Protein AF-0000000086625369 (afdb_homodimer)

Structure (mmCIF, N/CA/C/O backbone):
data_AF-0000000086625369-model_v1
#
loop_
_entity.id
_entity.type
_entity.pdbx_description
1 polymer 'FBD domain-containing protein'
#
loop_
_atom_site.group_PDB
_atom_site.id
_atom_site.type_symbol
_atom_site.label_atom_id
_atom_site.label_alt_id
_atom_site.label_comp_id
_atom_site.label_asym_id
_atom_site.label_entity_id
_atom_site.label_seq_id
_atom_site.pdbx_PDB_ins_code
_atom_site.Cartn_x
_atom_site.Cartn_y
_atom_site.Cartn_z
_atom_site.occupancy
_atom_site.B_iso_or_equiv
_atom_site.auth_seq_id
_atom_site.auth_comp_id
_atom_site.auth_asym_id
_atom_site.auth_atom_id
_atom_site.pdbx_PDB_model_num
ATOM 1 N N . MET A 1 1 ? -2.008 -11.398 -28.641 1 35.56 1 MET A N 1
ATOM 2 C CA . MET A 1 1 ? -2.541 -12.047 -27.438 1 35.56 1 MET A CA 1
ATOM 3 C C . MET A 1 1 ? -2.447 -13.562 -27.547 1 35.56 1 MET A C 1
ATOM 5 O O . MET A 1 1 ? -2.404 -14.266 -26.531 1 35.56 1 MET A O 1
ATOM 9 N N . GLY A 1 2 ? -2.348 -14.008 -28.688 1 42.06 2 GLY A N 1
ATOM 10 C CA . GLY A 1 2 ? -2.328 -15.414 -29.062 1 42.06 2 GLY A CA 1
ATOM 11 C C . GLY A 1 2 ? -1.012 -16.094 -28.75 1 42.06 2 GLY A C 1
ATOM 12 O O . GLY A 1 2 ? -0.998 -17.203 -28.203 1 42.06 2 GLY A O 1
ATOM 13 N N . ARG A 1 3 ? 0.088 -15.516 -29.031 1 46.5 3 ARG A N 1
ATOM 14 C CA . ARG A 1 3 ? 1.397 -16.156 -28.969 1 46.5 3 ARG A CA 1
ATOM 15 C C . ARG A 1 3 ? 1.841 -16.344 -27.531 1 46.5 3 ARG A C 1
ATOM 17 O O . ARG A 1 3 ? 2.465 -17.359 -27.188 1 46.5 3 ARG A O 1
ATOM 24 N N . SER A 1 4 ? 1.478 -15.312 -26.562 1 52.88 4 SER A N 1
ATOM 25 C CA . SER A 1 4 ? 1.847 -15.336 -25.141 1 52.88 4 SER A CA 1
ATOM 26 C C . SER A 1 4 ? 1.138 -16.469 -24.406 1 52.88 4 SER A C 1
ATOM 28 O O . SER A 1 4 ? 1.746 -17.156 -23.594 1 52.88 4 SER A O 1
ATOM 30 N N . LEU A 1 5 ? -0.096 -16.75 -24.953 1 54.5 5 LEU A N 1
ATOM 31 C CA . LEU A 1 5 ? -0.859 -17.859 -24.375 1 54.5 5 LEU A CA 1
ATOM 32 C C . LEU A 1 5 ? -0.241 -19.203 -24.734 1 54.5 5 LEU A C 1
ATOM 34 O O . LEU A 1 5 ? -0.14 -20.094 -23.891 1 54.5 5 LEU A O 1
ATOM 38 N N . ASP A 1 6 ? 0.225 -19.125 -25.938 1 59.97 6 ASP A N 1
ATOM 39 C CA . ASP A 1 6 ? 0.817 -20.391 -26.391 1 59.97 6 ASP A CA 1
ATOM 40 C C . ASP A 1 6 ? 2.107 -20.688 -25.641 1 59.97 6 ASP A C 1
ATOM 42 O O . ASP A 1 6 ? 2.32 -21.828 -25.203 1 59.97 6 ASP A O 1
ATOM 46 N N . ALA A 1 7 ? 2.812 -19.672 -25.469 1 58.69 7 ALA A N 1
ATOM 47 C CA . ALA A 1 7 ? 4.082 -19.859 -24.766 1 58.69 7 ALA A CA 1
ATOM 48 C C . ALA A 1 7 ? 3.852 -20.172 -23.297 1 58.69 7 ALA A C 1
ATOM 50 O O . ALA A 1 7 ? 4.523 -21.031 -22.719 1 58.69 7 ALA A O 1
ATOM 51 N N . SER A 1 8 ? 2.75 -19.594 -22.844 1 67.31 8 SER A N 1
ATOM 52 C CA . SER A 1 8 ? 2.42 -19.828 -21.438 1 67.31 8 SER A CA 1
ATOM 53 C C . SER A 1 8 ? 1.973 -21.266 -21.219 1 67.31 8 SER A C 1
ATOM 55 O O . SER A 1 8 ? 2.393 -21.922 -20.25 1 67.31 8 SER A O 1
ATOM 57 N N . THR A 1 9 ? 1.144 -21.672 -22.156 1 65.06 9 THR A N 1
ATOM 58 C CA . THR A 1 9 ? 0.616 -23.031 -22.047 1 65.06 9 THR A CA 1
ATOM 59 C C . THR A 1 9 ? 1.727 -24.062 -22.234 1 65.06 9 THR A C 1
ATOM 61 O O . THR A 1 9 ? 1.779 -25.062 -21.5 1 65.06 9 THR A O 1
ATOM 64 N N . ILE A 1 10 ? 2.572 -23.766 -23.094 1 60.66 10 ILE A N 1
ATOM 65 C CA . ILE A 1 10 ? 3.686 -24.672 -23.359 1 60.66 10 ILE A CA 1
ATOM 66 C C . ILE A 1 10 ? 4.605 -24.719 -22.141 1 60.66 10 ILE A C 1
ATOM 68 O O . ILE A 1 10 ? 5.035 -25.797 -21.719 1 60.66 10 ILE A O 1
ATOM 72 N N . ALA A 1 11 ? 4.844 -23.562 -21.688 1 62.84 11 ALA A N 1
ATOM 73 C CA . ALA A 1 11 ? 5.711 -23.5 -20.516 1 62.84 11 ALA A CA 1
ATOM 74 C C . ALA A 1 11 ? 5.109 -24.266 -19.328 1 62.84 11 ALA A C 1
ATOM 76 O O . ALA A 1 11 ? 5.816 -25 -18.641 1 62.84 11 ALA A O 1
ATOM 77 N N . LEU A 1 12 ? 3.838 -24.203 -19.297 1 69.81 12 LEU A N 1
ATOM 78 C CA . LEU A 1 12 ? 3.156 -24.891 -18.203 1 69.81 12 LEU A CA 1
ATOM 79 C C . LEU A 1 12 ? 3.207 -26.406 -18.391 1 69.81 12 LEU A C 1
ATOM 81 O O . LEU A 1 12 ? 3.498 -27.141 -17.453 1 69.81 12 LEU A O 1
ATOM 85 N N . ASP A 1 13 ? 2.918 -26.781 -19.594 1 66.44 13 ASP A N 1
ATOM 86 C CA . ASP A 1 13 ? 2.932 -28.203 -19.906 1 66.44 13 ASP A CA 1
ATOM 87 C C . ASP A 1 13 ? 4.336 -28.781 -19.734 1 66.44 13 ASP A C 1
ATOM 89 O O . ASP A 1 13 ? 4.5 -29.875 -19.188 1 66.44 13 ASP A O 1
ATOM 93 N N . ALA A 1 14 ? 5.273 -28.047 -20.203 1 63.62 14 ALA A N 1
ATOM 94 C CA . ALA A 1 14 ? 6.664 -28.484 -20.094 1 63.62 14 ALA A CA 1
ATOM 95 C C . ALA A 1 14 ? 7.102 -28.562 -18.641 1 63.62 14 ALA A C 1
ATOM 97 O O . ALA A 1 14 ? 7.715 -29.547 -18.219 1 63.62 14 ALA A O 1
ATOM 98 N N . ALA A 1 15 ? 6.781 -27.625 -17.953 1 69.69 15 ALA A N 1
ATOM 99 C CA . ALA A 1 15 ? 7.199 -27.547 -16.562 1 69.69 15 ALA A CA 1
ATOM 100 C C . ALA A 1 15 ? 6.555 -28.672 -15.734 1 69.69 15 ALA A C 1
ATOM 102 O O . ALA A 1 15 ? 7.215 -29.297 -14.906 1 69.69 15 ALA A O 1
ATOM 103 N N . GLN A 1 16 ? 5.316 -28.859 -16.031 1 67.94 16 GLN A N 1
ATOM 104 C CA . GLN A 1 16 ? 4.609 -29.906 -15.32 1 67.94 16 GLN A CA 1
ATOM 105 C C . GLN A 1 16 ? 5.203 -31.281 -15.641 1 67.94 16 GLN A C 1
ATOM 107 O O . GLN A 1 16 ? 5.367 -32.125 -14.742 1 67.94 16 GLN A O 1
ATOM 112 N N . THR A 1 17 ? 5.359 -31.438 -16.891 1 64.5 17 THR A N 1
ATOM 113 C CA . THR A 1 17 ? 5.957 -32.688 -17.312 1 64.5 17 THR A CA 1
ATOM 114 C C . THR A 1 17 ? 7.324 -32.906 -16.656 1 64.5 17 THR A C 1
ATOM 116 O O . THR A 1 17 ? 7.633 -34 -16.172 1 64.5 17 THR A O 1
ATOM 119 N N . LEU A 1 18 ? 8.102 -31.844 -16.703 1 63.25 18 LEU A N 1
ATOM 120 C CA . LEU A 1 18 ? 9.453 -31.922 -16.156 1 63.25 18 LEU A CA 1
ATOM 121 C C . LEU A 1 18 ? 9.422 -32.094 -14.641 1 63.25 18 LEU A C 1
ATOM 123 O O . LEU A 1 18 ? 10.242 -32.812 -14.078 1 63.25 18 LEU A O 1
ATOM 127 N N . GLN A 1 19 ? 8.562 -31.391 -14.016 1 66.75 19 GLN A N 1
ATOM 128 C CA . GLN A 1 19 ? 8.422 -31.531 -12.57 1 66.75 19 GLN A CA 1
ATOM 129 C C . GLN A 1 19 ? 8.062 -32.969 -12.195 1 66.75 19 GLN A C 1
ATOM 131 O O . GLN A 1 19 ? 8.555 -33.5 -11.195 1 66.75 19 GLN A O 1
ATOM 136 N N . ASN A 1 20 ? 7.145 -33.5 -12.961 1 61.56 20 ASN A N 1
ATOM 137 C CA . ASN A 1 20 ? 6.719 -34.844 -12.703 1 61.56 20 ASN A CA 1
ATOM 138 C C . ASN A 1 20 ? 7.863 -35.844 -12.906 1 61.56 20 ASN A C 1
ATOM 140 O O . ASN A 1 20 ? 7.871 -36.938 -12.305 1 61.56 20 ASN A O 1
ATOM 144 N N . TYR A 1 21 ? 8.656 -35.469 -13.867 1 57.62 21 TYR A N 1
ATOM 145 C CA . TYR A 1 21 ? 9.734 -36.406 -14.133 1 57.62 21 TYR A CA 1
ATOM 146 C C . TYR A 1 21 ? 10.93 -36.125 -13.234 1 57.62 21 TYR A C 1
ATOM 148 O O . TYR A 1 21 ? 11.914 -36.875 -13.25 1 57.62 21 TYR A O 1
ATOM 156 N N . GLY A 1 22 ? 10.852 -35.5 -12.258 1 57.09 22 GLY A N 1
ATOM 157 C CA . GLY A 1 22 ? 11.938 -35.344 -11.305 1 57.09 22 GLY A CA 1
ATOM 158 C C . GLY A 1 22 ? 13.273 -35.062 -11.961 1 57.09 22 GLY A C 1
ATOM 159 O O . GLY A 1 22 ? 13.633 -35.688 -12.953 1 57.09 22 GLY A O 1
ATOM 160 N N . GLY A 1 23 ? 13.953 -34.062 -11.711 1 57.09 23 GLY A N 1
ATOM 161 C CA . GLY A 1 23 ? 15.359 -33.906 -12.031 1 57.09 23 GLY A CA 1
ATOM 162 C C . GLY A 1 23 ? 15.609 -33.094 -13.289 1 57.09 23 GLY A C 1
ATOM 163 O O . GLY A 1 23 ? 16.766 -32.781 -13.617 1 57.09 23 GLY A O 1
ATOM 164 N N . LEU A 1 24 ? 14.547 -33.031 -14.055 1 59.38 24 LEU A N 1
ATOM 165 C CA . LEU A 1 24 ? 14.906 -32.375 -15.297 1 59.38 24 LEU A CA 1
ATOM 166 C C . LEU A 1 24 ? 14.742 -30.859 -15.164 1 59.38 24 LEU A C 1
ATOM 168 O O . LEU A 1 24 ? 13.828 -30.375 -14.484 1 59.38 24 LEU A O 1
ATOM 172 N N . ARG A 1 25 ? 15.789 -30.172 -15.523 1 66.69 25 ARG A N 1
ATOM 173 C CA . ARG A 1 25 ? 15.828 -28.719 -15.5 1 66.69 25 ARG A CA 1
ATOM 174 C C . ARG A 1 25 ? 14.984 -28.125 -16.625 1 66.69 25 ARG A C 1
ATOM 176 O O . ARG A 1 25 ? 15.031 -28.594 -17.766 1 66.69 25 ARG A O 1
ATOM 183 N N . LEU A 1 26 ? 14.055 -27.297 -16.375 1 76.81 26 LEU A N 1
ATOM 184 C CA . LEU A 1 26 ? 13.266 -26.562 -17.344 1 76.81 26 LEU A CA 1
ATOM 185 C C . LEU A 1 26 ? 14.164 -25.703 -18.234 1 76.81 26 LEU A C 1
ATOM 187 O O . LEU A 1 26 ? 15.188 -25.172 -17.766 1 76.81 26 LEU A O 1
ATOM 191 N N . PRO A 1 27 ? 13.852 -25.75 -19.547 1 80.5 27 PRO A N 1
ATOM 192 C CA . PRO A 1 27 ? 14.578 -24.781 -20.375 1 80.5 27 PRO A CA 1
ATOM 193 C C . PRO A 1 27 ? 14.25 -23.328 -19.984 1 80.5 27 PRO A C 1
ATOM 195 O O . PRO A 1 27 ? 13.258 -23.078 -19.297 1 80.5 27 PRO A O 1
ATOM 198 N N . VAL A 1 28 ? 15.164 -22.5 -20.391 1 85.75 28 VAL A N 1
ATOM 199 C CA . VAL A 1 28 ? 14.922 -21.078 -20.156 1 85.75 28 VAL A CA 1
ATOM 200 C C . VAL A 1 28 ? 13.984 -20.547 -21.25 1 85.75 28 VAL A C 1
ATOM 202 O O . VAL A 1 28 ? 14.211 -20.75 -22.438 1 85.75 28 VAL A O 1
ATOM 205 N N . PHE A 1 29 ? 12.914 -19.906 -20.828 1 86.56 29 PHE A N 1
ATOM 206 C CA . PHE A 1 29 ? 11.93 -19.344 -21.75 1 86.56 29 PHE A CA 1
ATOM 207 C C . PHE A 1 29 ? 12.18 -17.859 -21.969 1 86.56 29 PHE A C 1
ATOM 209 O O . PHE A 1 29 ? 11.523 -17.016 -21.344 1 86.56 29 PHE A O 1
ATOM 216 N N . HIS A 1 30 ? 13.008 -17.516 -23 1 87.56 30 HIS A N 1
ATOM 217 C CA . HIS A 1 30 ? 13.422 -16.125 -23.219 1 87.56 30 HIS A CA 1
ATOM 218 C C . HIS A 1 30 ? 12.305 -15.32 -23.859 1 87.56 30 HIS A C 1
ATOM 220 O O . HIS A 1 30 ? 12.258 -14.094 -23.734 1 87.56 30 HIS A O 1
ATOM 226 N N . SER A 1 31 ? 11.469 -16.094 -24.453 1 86.62 31 SER A N 1
ATOM 227 C CA . SER A 1 31 ? 10.461 -15.359 -25.219 1 86.62 31 SER A CA 1
ATOM 228 C C . SER A 1 31 ? 9.156 -15.242 -24.422 1 86.62 31 SER A C 1
ATOM 230 O O . SER A 1 31 ? 8.234 -14.547 -24.844 1 86.62 31 SER A O 1
ATOM 232 N N . LEU A 1 32 ? 9.078 -15.914 -23.312 1 87.19 32 LEU A N 1
ATOM 233 C CA . LEU A 1 32 ? 7.863 -15.898 -22.516 1 87.19 32 LEU A CA 1
ATOM 234 C C . LEU A 1 32 ? 7.723 -14.578 -21.766 1 87.19 32 LEU A C 1
ATOM 236 O O . LEU A 1 32 ? 8.562 -14.242 -20.922 1 87.19 32 LEU A O 1
ATOM 240 N N . THR A 1 33 ? 6.691 -13.812 -22.094 1 92.94 33 THR A N 1
ATOM 241 C CA . THR A 1 33 ? 6.484 -12.523 -21.453 1 92.94 33 THR A CA 1
ATOM 242 C C . THR A 1 33 ? 5.199 -12.531 -20.625 1 92.94 33 THR A C 1
ATOM 244 O O . THR A 1 33 ? 4.988 -11.648 -19.797 1 92.94 33 THR A O 1
ATOM 247 N N . THR A 1 34 ? 4.32 -13.484 -20.922 1 90.81 34 THR A N 1
ATOM 248 C CA . THR A 1 34 ? 3.061 -13.617 -20.203 1 90.81 34 THR A CA 1
ATOM 249 C C . THR A 1 34 ? 2.871 -15.055 -19.703 1 90.81 34 THR A C 1
ATOM 251 O O . THR A 1 34 ? 3.055 -16 -20.469 1 90.81 34 THR A O 1
ATOM 254 N N . LEU A 1 35 ? 2.617 -15.242 -18.406 1 88.19 35 LEU A N 1
ATOM 255 C CA . LEU A 1 35 ? 2.357 -16.547 -17.812 1 88.19 35 LEU A CA 1
ATOM 256 C C . LEU A 1 35 ? 1.01 -16.562 -17.094 1 88.19 35 LEU A C 1
ATOM 258 O O . LEU A 1 35 ? 0.721 -15.68 -16.281 1 88.19 35 LEU A O 1
ATOM 262 N N . GLU A 1 36 ? 0.197 -17.484 -17.453 1 84.75 36 GLU A N 1
ATOM 263 C CA . GLU A 1 36 ? -1.092 -17.703 -16.812 1 84.75 36 GLU A CA 1
ATOM 264 C C . GLU A 1 36 ? -1.148 -19.078 -16.156 1 84.75 36 GLU A C 1
ATOM 266 O O . GLU A 1 36 ? -0.955 -20.094 -16.828 1 84.75 36 GLU A O 1
ATOM 271 N N . LEU A 1 37 ? -1.329 -19.031 -14.789 1 79.5 37 LEU A N 1
ATOM 272 C CA . LEU A 1 37 ? -1.348 -20.297 -14.078 1 79.5 37 LEU A CA 1
ATOM 273 C C . LEU A 1 37 ? -2.732 -20.578 -13.5 1 79.5 37 LEU A C 1
ATOM 275 O O . LEU A 1 37 ? -3.461 -19.641 -13.148 1 79.5 37 LEU A O 1
ATOM 279 N N . ASP A 1 38 ? -3.107 -21.875 -13.562 1 68.31 38 ASP A N 1
ATOM 280 C CA . ASP A 1 38 ? -4.254 -22.328 -12.781 1 68.31 38 ASP A CA 1
ATOM 281 C C . ASP A 1 38 ? -3.875 -22.516 -11.312 1 68.31 38 ASP A C 1
ATOM 283 O O . ASP A 1 38 ? -2.775 -22.984 -11.008 1 68.31 38 ASP A O 1
ATOM 287 N N . GLY A 1 39 ? -3.957 -21.547 -10.469 1 58.72 39 GLY A N 1
ATOM 288 C CA . GLY A 1 39 ? -3.512 -21.453 -9.086 1 58.72 39 GLY A CA 1
ATOM 289 C C . GLY A 1 39 ? -3.441 -22.797 -8.391 1 58.72 39 GLY A C 1
ATOM 290 O O . GLY A 1 39 ? -2.551 -23.031 -7.57 1 58.72 39 GLY A O 1
ATOM 291 N N . LYS A 1 40 ? -4.273 -23.75 -8.664 1 56.25 40 LYS A N 1
ATOM 292 C CA . LYS A 1 40 ? -4.238 -25.047 -7.996 1 56.25 40 LYS A CA 1
ATOM 293 C C . LYS A 1 40 ? -2.863 -25.688 -8.125 1 56.25 40 LYS A C 1
ATOM 295 O O . LYS A 1 40 ? -2.314 -26.188 -7.137 1 56.25 40 LYS A O 1
ATOM 300 N N . ARG A 1 41 ? -2.387 -25.672 -9.242 1 55.41 41 ARG A N 1
ATOM 301 C CA . ARG A 1 41 ? -1.14 -26.359 -9.562 1 55.41 41 ARG A CA 1
ATOM 302 C C . ARG A 1 41 ? 0.068 -25.5 -9.188 1 55.41 41 ARG A C 1
ATOM 304 O O . ARG A 1 41 ? 1.09 -26.031 -8.742 1 55.41 41 ARG A O 1
ATOM 311 N N . GLY A 1 42 ? -0.099 -24.234 -9.109 1 56.03 42 GLY A N 1
ATOM 312 C CA . GLY A 1 42 ? 1.074 -23.391 -9.047 1 56.03 42 GLY A CA 1
ATOM 313 C C . GLY A 1 42 ? 1.582 -23.172 -7.637 1 56.03 42 GLY A C 1
ATOM 314 O O . GLY A 1 42 ? 2.791 -23.172 -7.398 1 56.03 42 GLY A O 1
ATOM 315 N N . LEU A 1 43 ? 0.73 -23.125 -6.727 1 63.28 43 LEU A N 1
ATOM 316 C CA . LEU A 1 43 ? 1.17 -22.719 -5.398 1 63.28 43 LEU A CA 1
ATOM 317 C C . LEU A 1 43 ? 1.58 -23.938 -4.57 1 63.28 43 LEU A C 1
ATOM 319 O O . LEU A 1 43 ? 2.373 -23.812 -3.633 1 63.28 43 LEU A O 1
ATOM 323 N N . GLN A 1 44 ? 1.05 -25.078 -4.977 1 63.59 44 GLN A N 1
ATOM 324 C CA . GLN A 1 44 ? 1.292 -26.25 -4.148 1 63.59 44 GLN A CA 1
ATOM 325 C C . GLN A 1 44 ? 2.479 -27.062 -4.672 1 63.59 44 GLN A C 1
ATOM 327 O O . GLN A 1 44 ? 2.703 -28.188 -4.242 1 63.59 44 GLN A O 1
ATOM 332 N N . SER A 1 45 ? 3.158 -26.5 -5.547 1 69.5 45 SER A N 1
ATOM 333 C CA . SER A 1 45 ? 4.297 -27.219 -6.113 1 69.5 45 SER A CA 1
ATOM 334 C C . SER A 1 45 ? 5.445 -26.266 -6.422 1 69.5 45 SER A C 1
ATOM 336 O O . SER A 1 45 ? 5.328 -25.047 -6.227 1 69.5 45 SER A O 1
ATOM 338 N N . LYS A 1 46 ? 6.496 -26.781 -6.766 1 77.62 46 LYS A N 1
ATOM 339 C CA . LYS A 1 46 ? 7.664 -26.016 -7.168 1 77.62 46 LYS A CA 1
ATOM 340 C C . LYS A 1 46 ? 7.539 -25.531 -8.617 1 77.62 46 LYS A C 1
ATOM 342 O O . LYS A 1 46 ? 8.5 -25.016 -9.188 1 77.62 46 LYS A O 1
ATOM 347 N N . LEU A 1 47 ? 6.324 -25.688 -9.031 1 79.5 47 LEU A N 1
ATOM 348 C CA . LEU A 1 47 ? 6.117 -25.328 -10.43 1 79.5 47 LEU A CA 1
ATOM 349 C C . LEU A 1 47 ? 6.289 -23.828 -10.633 1 79.5 47 LEU A C 1
ATOM 351 O O . LEU A 1 47 ? 7.035 -23.391 -11.516 1 79.5 47 LEU A O 1
ATOM 355 N N . LEU A 1 48 ? 5.715 -23.047 -9.797 1 84.31 48 LEU A N 1
ATOM 356 C CA . LEU A 1 48 ? 5.75 -21.594 -9.961 1 84.31 48 LEU A CA 1
ATOM 357 C C . LEU A 1 48 ? 7.16 -21.062 -9.75 1 84.31 48 LEU A C 1
ATOM 359 O O . LEU A 1 48 ? 7.691 -20.344 -10.602 1 84.31 48 LEU A O 1
ATOM 363 N N . PRO A 1 49 ? 7.836 -21.469 -8.664 1 87.38 49 PRO A N 1
ATOM 364 C CA . PRO A 1 49 ? 9.219 -21.016 -8.516 1 87.38 49 PRO A CA 1
ATOM 365 C C . PRO A 1 49 ? 10.094 -21.375 -9.711 1 87.38 49 PRO A C 1
ATOM 367 O O . PRO A 1 49 ? 10.914 -20.562 -10.148 1 87.38 49 PRO A O 1
ATOM 370 N N . ASN A 1 50 ? 9.891 -22.531 -10.234 1 83.94 50 ASN A N 1
ATOM 371 C CA . ASN A 1 50 ? 10.695 -22.984 -11.367 1 83.94 50 ASN A CA 1
ATOM 372 C C . ASN A 1 50 ? 10.375 -22.188 -12.633 1 83.94 50 ASN A C 1
ATOM 374 O O . ASN A 1 50 ? 11.281 -21.797 -13.375 1 83.94 50 ASN A O 1
ATOM 378 N N . LEU A 1 51 ? 9.164 -21.969 -12.828 1 86.56 51 LEU A N 1
ATOM 379 C CA . LEU A 1 51 ? 8.75 -21.219 -14.008 1 86.56 51 LEU A CA 1
ATOM 380 C C . LEU A 1 51 ? 9.273 -19.781 -13.961 1 86.56 51 LEU A C 1
ATOM 382 O O . LEU A 1 51 ? 9.711 -19.234 -14.969 1 86.56 51 LEU A O 1
ATOM 386 N N . LEU A 1 52 ? 9.203 -19.219 -12.82 1 90.62 52 LEU A N 1
ATOM 387 C CA . LEU A 1 52 ? 9.711 -17.859 -12.648 1 90.62 52 LEU A CA 1
ATOM 388 C C . LEU A 1 52 ? 11.211 -17.797 -12.922 1 90.62 52 LEU A C 1
ATOM 390 O O . LEU A 1 52 ? 11.695 -16.875 -13.578 1 90.62 52 LEU A O 1
ATOM 394 N N . GLU A 1 53 ? 11.922 -18.797 -12.484 1 90.25 53 GLU A N 1
ATOM 395 C CA . GLU A 1 53 ? 13.367 -18.859 -12.672 1 90.25 53 GLU A CA 1
ATOM 396 C C . GLU A 1 53 ? 13.719 -19.016 -14.148 1 90.25 53 GLU A C 1
ATOM 398 O O . GLU A 1 53 ? 14.75 -18.5 -14.602 1 90.25 53 GLU A O 1
ATOM 403 N N . CYS A 1 54 ? 12.859 -19.625 -14.859 1 88 54 CYS A N 1
ATOM 404 C CA . CYS A 1 54 ? 13.164 -19.938 -16.25 1 88 54 CYS A CA 1
ATOM 405 C C . CYS A 1 54 ? 12.516 -18.906 -17.188 1 88 54 CYS A C 1
ATOM 407 O O . CYS A 1 54 ? 12.508 -19.094 -18.406 1 88 54 CYS A O 1
ATOM 409 N N . SER A 1 55 ? 11.938 -17.953 -16.734 1 91.38 55 SER A N 1
ATOM 410 C CA . SER A 1 55 ? 11.305 -16.922 -17.562 1 91.38 55 SER A CA 1
ATOM 411 C C . SER A 1 55 ? 11.859 -15.539 -17.234 1 91.38 55 SER A C 1
ATOM 413 O O . SER A 1 55 ? 11.148 -14.688 -16.703 1 91.38 55 SER A O 1
ATOM 415 N N . PRO A 1 56 ? 13.109 -15.234 -17.672 1 94.06 56 PRO A N 1
ATOM 416 C CA . PRO A 1 56 ? 13.789 -14 -17.281 1 94.06 56 PRO A CA 1
ATOM 417 C C . PRO A 1 56 ? 13.125 -12.75 -17.859 1 94.06 56 PRO A C 1
ATOM 419 O O . PRO A 1 56 ? 13.352 -11.641 -17.359 1 94.06 56 PRO A O 1
ATOM 422 N N . ASN A 1 57 ? 12.25 -12.898 -18.875 1 95.31 57 ASN A N 1
ATOM 423 C CA . ASN A 1 57 ? 11.656 -11.734 -19.531 1 95.31 57 ASN A CA 1
ATOM 424 C C . ASN A 1 57 ? 10.164 -11.625 -19.25 1 95.31 57 ASN A C 1
ATOM 426 O O . ASN A 1 57 ? 9.445 -10.906 -19.938 1 95.31 57 ASN A O 1
ATOM 430 N N . LEU A 1 58 ? 9.711 -12.359 -18.219 1 95.62 58 LEU A N 1
ATOM 431 C CA . LEU A 1 58 ? 8.297 -12.344 -17.844 1 95.62 58 LEU A CA 1
ATOM 432 C C . LEU A 1 58 ? 7.859 -10.945 -17.438 1 95.62 58 LEU A C 1
ATOM 434 O O . LEU A 1 58 ? 8.539 -10.273 -16.656 1 95.62 58 LEU A O 1
ATOM 438 N N . ARG A 1 59 ? 6.746 -10.469 -18 1 97.25 59 ARG A N 1
ATOM 439 C CA . ARG A 1 59 ? 6.27 -9.117 -17.734 1 97.25 59 ARG A CA 1
ATOM 440 C C . ARG A 1 59 ? 4.918 -9.148 -17.031 1 97.25 59 ARG A C 1
ATOM 442 O O . ARG A 1 59 ? 4.578 -8.227 -16.281 1 97.25 59 ARG A O 1
ATOM 449 N N . THR A 1 60 ? 4.133 -10.172 -17.406 1 96.06 60 THR A N 1
ATOM 450 C CA . THR A 1 60 ? 2.793 -10.289 -16.844 1 96.06 60 THR A CA 1
ATOM 451 C C . THR A 1 60 ? 2.551 -11.695 -16.312 1 96.06 60 THR A C 1
ATOM 453 O O . THR A 1 60 ? 2.85 -12.68 -16.984 1 96.06 60 THR A O 1
ATOM 456 N N . LEU A 1 61 ? 2.09 -11.805 -15.031 1 93.38 61 LEU A N 1
ATOM 457 C CA . LEU A 1 61 ? 1.769 -13.062 -14.375 1 93.38 61 LEU A CA 1
ATOM 458 C C . LEU A 1 61 ? 0.312 -13.086 -13.922 1 93.38 61 LEU A C 1
ATOM 460 O O . LEU A 1 61 ? -0.163 -12.133 -13.305 1 93.38 61 LEU A O 1
ATOM 464 N N . GLY A 1 62 ? -0.399 -14.102 -14.281 1 90.94 62 GLY A N 1
ATOM 465 C CA . GLY A 1 62 ? -1.789 -14.258 -13.883 1 90.94 62 GLY A CA 1
ATOM 466 C C . GLY A 1 62 ? -2.076 -15.594 -13.227 1 90.94 62 GLY A C 1
ATOM 467 O O . GLY A 1 62 ? -1.564 -16.625 -13.656 1 90.94 62 GLY A O 1
ATOM 468 N N . PHE A 1 63 ? -2.881 -15.469 -12.078 1 84.12 63 PHE A N 1
ATOM 469 C CA . PHE A 1 63 ? -3.393 -16.656 -11.391 1 84.12 63 PHE A CA 1
ATOM 470 C C . PHE A 1 63 ? -4.906 -16.75 -11.531 1 84.12 63 PHE A C 1
ATOM 472 O O . PHE A 1 63 ? -5.629 -15.812 -11.18 1 84.12 63 PHE A O 1
ATOM 479 N N . GLU A 1 64 ? -5.305 -17.828 -12.094 1 78 64 GLU A N 1
ATOM 480 C CA . GLU A 1 64 ? -6.754 -18.016 -12.125 1 78 64 GLU A CA 1
ATOM 481 C C . GLU A 1 64 ? -7.312 -18.234 -10.727 1 78 64 GLU A C 1
ATOM 483 O O . GLU A 1 64 ? -8.297 -17.594 -10.336 1 78 64 GLU A O 1
ATOM 488 N N . ALA A 1 65 ? -6.73 -19.234 -9.984 1 72.44 65 ALA A N 1
ATOM 489 C CA . ALA A 1 65 ? -7.07 -19.5 -8.594 1 72.44 65 ALA A CA 1
ATOM 490 C C . ALA A 1 65 ? -5.84 -19.938 -7.805 1 72.44 65 ALA A C 1
ATOM 492 O O . ALA A 1 65 ? -5.02 -20.719 -8.305 1 72.44 65 ALA A O 1
ATOM 493 N N . LEU A 1 66 ? -5.391 -19.344 -6.664 1 63.59 66 LEU A N 1
ATOM 494 C CA . LEU A 1 66 ? -4.219 -19.703 -5.875 1 63.59 66 LEU A CA 1
ATOM 495 C C . LEU A 1 66 ? -4.504 -20.922 -5.004 1 63.59 66 LEU A C 1
ATOM 497 O O . LEU A 1 66 ? -3.578 -21.609 -4.551 1 63.59 66 LEU A O 1
ATOM 501 N N . GLY A 1 67 ? -5.723 -21.547 -5.008 1 59.34 67 GLY A N 1
ATOM 502 C CA . GLY A 1 67 ? -6.031 -22.703 -4.18 1 59.34 67 GLY A CA 1
ATOM 503 C C . GLY A 1 67 ? -7.246 -23.484 -4.66 1 59.34 67 GLY A C 1
ATOM 504 O O . GLY A 1 67 ? -7.969 -23.016 -5.547 1 59.34 67 GLY A O 1
ATOM 505 N N . ASP A 1 68 ? -7.176 -24.828 -4.293 1 54.16 68 ASP A N 1
ATOM 506 C CA . ASP A 1 68 ? -8.273 -25.719 -4.641 1 54.16 68 ASP A CA 1
ATOM 507 C C . ASP A 1 68 ? -9.586 -25.266 -4.004 1 54.16 68 ASP A C 1
ATOM 509 O O . ASP A 1 68 ? -9.609 -24.891 -2.828 1 54.16 68 ASP A O 1
ATOM 513 N N . TYR A 1 69 ? -10.539 -24.812 -4.812 1 51.19 69 TYR A N 1
ATOM 514 C CA . TYR A 1 69 ? -11.906 -24.531 -4.391 1 51.19 69 TYR A CA 1
ATOM 515 C C . TYR A 1 69 ? -12.422 -25.625 -3.465 1 51.19 69 TYR A C 1
ATOM 517 O O . TYR A 1 69 ? -13.328 -25.391 -2.66 1 51.19 69 TYR A O 1
ATOM 525 N N . ALA A 1 70 ? -12.133 -26.844 -3.887 1 47.62 70 ALA A N 1
ATOM 526 C CA . ALA A 1 70 ? -12.867 -27.891 -3.201 1 47.62 70 ALA A CA 1
ATOM 527 C C . ALA A 1 70 ? -12.789 -27.734 -1.687 1 47.62 70 ALA A C 1
ATOM 529 O O . ALA A 1 70 ? -13.703 -28.109 -0.962 1 47.62 70 ALA A O 1
ATOM 530 N N . TYR A 1 71 ? -11.578 -27.875 -1.041 1 44.5 71 TYR A N 1
ATOM 531 C CA . TYR A 1 71 ? -11.539 -28.047 0.408 1 44.5 71 TYR A CA 1
ATOM 532 C C . TYR A 1 71 ? -11.531 -26.688 1.107 1 44.5 71 TYR A C 1
ATOM 534 O O . TYR A 1 71 ? -10.492 -26.047 1.213 1 44.5 71 TYR A O 1
ATOM 542 N N . TYR A 1 72 ? -12.625 -25.969 0.995 1 45.34 72 TYR A N 1
ATOM 543 C CA . TYR A 1 72 ? -12.852 -24.812 1.87 1 45.34 72 TYR A CA 1
ATOM 544 C C . TYR A 1 72 ? -12.055 -24.953 3.16 1 45.34 72 TYR A C 1
ATOM 546 O O . TYR A 1 72 ? -11.461 -23.969 3.633 1 45.34 72 TYR A O 1
ATOM 554 N N . ASP A 1 73 ? -12.727 -25.875 4.062 1 42.81 73 ASP A N 1
ATOM 555 C CA . ASP A 1 73 ? -12.555 -25.984 5.508 1 42.81 73 ASP A CA 1
ATOM 556 C C . ASP A 1 73 ? -11.125 -26.406 5.855 1 42.81 73 ASP A C 1
ATOM 558 O O . ASP A 1 73 ? -10.758 -26.453 7.031 1 42.81 73 ASP A O 1
ATOM 562 N N . THR A 1 74 ? -10.672 -27.531 5.156 1 43.34 74 THR A N 1
ATOM 563 C CA . THR A 1 74 ? -9.523 -28.172 5.805 1 43.34 74 THR A CA 1
ATOM 564 C C . THR A 1 74 ? -8.281 -27.312 5.668 1 43.34 74 THR A C 1
ATOM 566 O O . THR A 1 74 ? -8.062 -26.672 4.629 1 43.34 74 THR A O 1
ATOM 569 N N . ASP A 1 75 ? -7.914 -26.766 6.684 1 43.94 75 ASP A N 1
ATOM 570 C CA . ASP A 1 75 ? -6.574 -26.25 6.941 1 43.94 75 ASP A CA 1
ATOM 571 C C . ASP A 1 75 ? -5.539 -26.906 6.039 1 43.94 75 ASP A C 1
ATOM 573 O O . ASP A 1 75 ? -4.445 -27.266 6.488 1 43.94 75 ASP A O 1
ATOM 577 N N . HIS A 1 76 ? -6 -27.812 5.227 1 48.38 76 HIS A N 1
ATOM 578 C CA . HIS A 1 76 ? -4.848 -28.375 4.531 1 48.38 76 HIS A CA 1
ATOM 579 C C . HIS A 1 76 ? -3.984 -27.266 3.918 1 48.38 76 HIS A C 1
ATOM 581 O O . HIS A 1 76 ? -4.469 -26.469 3.115 1 48.38 76 HIS A O 1
ATOM 587 N N . SER A 1 77 ? -3.158 -26.812 4.668 1 50.53 77 SER A N 1
ATOM 588 C CA . SER A 1 77 ? -2.09 -25.812 4.594 1 50.53 77 SER A CA 1
ATOM 589 C C . SER A 1 77 ? -1.519 -25.719 3.184 1 50.53 77 SER A C 1
ATOM 591 O O . SER A 1 77 ? -0.826 -26.625 2.725 1 50.53 77 SER A O 1
ATOM 593 N N . GLN A 1 78 ? -2.492 -25.594 2.162 1 59.41 78 GLN A N 1
ATOM 594 C CA . GLN A 1 78 ? -1.787 -25.25 0.932 1 59.41 78 GLN A CA 1
ATOM 595 C C . GLN A 1 78 ? -0.488 -24.5 1.23 1 59.41 78 GLN A C 1
ATOM 597 O O . GLN A 1 78 ? -0.471 -23.562 2.035 1 59.41 78 GLN A O 1
ATOM 602 N N . VAL A 1 79 ? 0.547 -25.312 1.007 1 68.31 79 VAL A N 1
ATOM 603 C CA . VAL A 1 79 ? 1.887 -24.844 1.347 1 68.31 79 VAL A CA 1
ATOM 604 C C . VAL A 1 79 ? 2.465 -24.031 0.183 1 68.31 79 VAL A C 1
ATOM 606 O O . VAL A 1 79 ? 2.391 -24.469 -0.972 1 68.31 79 VAL A O 1
ATOM 609 N N . TRP A 1 80 ? 2.58 -22.828 0.274 1 79.62 80 TRP A N 1
ATOM 610 C CA . TRP A 1 80 ? 3.334 -21.969 -0.624 1 79.62 80 TRP A CA 1
ATOM 611 C C . TRP A 1 80 ? 4.828 -22.25 -0.524 1 79.62 80 TRP A C 1
ATOM 613 O O . TRP A 1 80 ? 5.395 -22.234 0.571 1 79.62 80 TRP A O 1
ATOM 623 N N . TYR A 1 81 ? 5.359 -22.656 -1.722 1 80.31 81 TYR A N 1
ATOM 624 C CA . TYR A 1 81 ? 6.801 -22.859 -1.833 1 80.31 81 TYR A CA 1
ATOM 625 C C . TYR A 1 81 ? 7.453 -21.688 -2.57 1 80.31 81 TYR A C 1
ATOM 627 O O . TYR A 1 81 ? 7.48 -21.672 -3.803 1 80.31 81 TYR A O 1
ATOM 635 N N . PRO A 1 82 ? 7.973 -20.781 -1.805 1 87.38 82 PRO A N 1
ATOM 636 C CA . PRO A 1 82 ? 8.609 -19.656 -2.48 1 87.38 82 PRO A CA 1
ATOM 637 C C . PRO A 1 82 ? 9.922 -20.031 -3.164 1 87.38 82 PRO A C 1
ATOM 639 O O . PRO A 1 82 ? 10.555 -21.031 -2.783 1 87.38 82 PRO A O 1
ATOM 642 N N . PRO A 1 83 ? 10.273 -19.281 -4.145 1 89.75 83 PRO A N 1
ATOM 643 C CA . PRO A 1 83 ? 11.586 -19.484 -4.75 1 89.75 83 PRO A CA 1
ATOM 644 C C . PRO A 1 83 ? 12.727 -19.375 -3.74 1 89.75 83 PRO A C 1
ATOM 646 O O . PRO A 1 83 ? 12.625 -18.625 -2.77 1 89.75 83 PRO A O 1
ATOM 649 N N . GLU A 1 84 ? 13.742 -20.203 -3.975 1 87.5 84 GLU A N 1
ATOM 650 C CA . GLU A 1 84 ? 14.93 -20.156 -3.127 1 87.5 84 GLU A CA 1
ATOM 651 C C . GLU A 1 84 ? 15.633 -18.797 -3.246 1 87.5 84 GLU A C 1
ATOM 653 O O . GLU A 1 84 ? 16.172 -18.281 -2.262 1 87.5 84 GLU A O 1
ATOM 658 N N . HIS A 1 85 ? 15.633 -18.359 -4.453 1 94.38 85 HIS A N 1
ATOM 659 C CA . HIS A 1 85 ? 16.156 -17.031 -4.758 1 94.38 85 HIS A CA 1
ATOM 660 C C . HIS A 1 85 ? 15.141 -16.203 -5.535 1 94.38 85 HIS A C 1
ATOM 662 O O . HIS A 1 85 ? 14.289 -16.75 -6.234 1 94.38 85 HIS A O 1
ATOM 668 N N . VAL A 1 86 ? 15.312 -14.922 -5.359 1 97.25 86 VAL A N 1
ATOM 669 C CA . VAL A 1 86 ? 14.383 -14.047 -6.062 1 97.25 86 VAL A CA 1
ATOM 670 C C . VAL A 1 86 ? 14.641 -14.117 -7.566 1 97.25 86 VAL A C 1
ATOM 672 O O . VAL A 1 86 ? 15.727 -13.758 -8.031 1 97.25 86 VAL A O 1
ATOM 675 N N . PRO A 1 87 ? 13.727 -14.609 -8.328 1 96.31 87 PRO A N 1
ATOM 676 C CA . PRO A 1 87 ? 13.914 -14.711 -9.773 1 96.31 87 PRO A CA 1
ATOM 677 C C . PRO A 1 87 ? 14.211 -13.367 -10.43 1 96.31 87 PRO A C 1
ATOM 679 O O . PRO A 1 87 ? 13.703 -12.328 -9.984 1 96.31 87 PRO A O 1
ATOM 682 N N . THR A 1 88 ? 14.961 -13.391 -11.484 1 96.62 88 THR A N 1
ATOM 683 C CA . THR A 1 88 ? 15.406 -12.195 -12.188 1 96.62 88 THR A CA 1
ATOM 684 C C . THR A 1 88 ? 14.211 -11.406 -12.719 1 96.62 88 THR A C 1
ATOM 686 O O . THR A 1 88 ? 14.227 -10.172 -12.719 1 96.62 88 THR A O 1
ATOM 689 N N . CYS A 1 89 ? 13.195 -12.109 -13.172 1 97.62 89 CYS A N 1
ATOM 690 C CA . CYS A 1 89 ? 12.055 -11.422 -13.766 1 97.62 89 CYS A CA 1
ATOM 691 C C . CYS A 1 89 ? 11.367 -10.531 -12.742 1 97.62 89 CYS A C 1
ATOM 693 O O . CYS A 1 89 ? 10.82 -9.484 -13.102 1 97.62 89 CYS A O 1
ATOM 695 N N . LEU A 1 90 ? 11.383 -10.867 -11.445 1 98.38 90 LEU A N 1
ATOM 696 C CA . LEU A 1 90 ? 10.789 -10.039 -10.414 1 98.38 90 LEU A CA 1
ATOM 697 C C . LEU A 1 90 ? 11.586 -8.75 -10.227 1 98.38 90 LEU A C 1
ATOM 699 O O . LEU A 1 90 ? 11.016 -7.703 -9.891 1 98.38 90 LEU A O 1
ATOM 703 N N . LEU A 1 91 ? 12.867 -8.789 -10.492 1 98.25 91 LEU A N 1
ATOM 704 C CA . LEU A 1 91 ? 13.75 -7.652 -10.266 1 98.25 91 LEU A CA 1
ATOM 705 C C . LEU A 1 91 ? 13.742 -6.707 -11.461 1 98.25 91 LEU A C 1
ATOM 707 O O . LEU A 1 91 ? 13.93 -5.496 -11.297 1 98.25 91 LEU A O 1
ATOM 711 N N . VAL A 1 92 ? 13.43 -7.254 -12.656 1 98.12 92 VAL A N 1
ATOM 712 C CA . VAL A 1 92 ? 13.836 -6.441 -13.797 1 98.12 92 VAL A CA 1
ATOM 713 C C . VAL A 1 92 ? 12.664 -6.27 -14.758 1 98.12 92 VAL A C 1
ATOM 715 O O . VAL A 1 92 ? 12.586 -5.27 -15.477 1 98.12 92 VAL A O 1
ATOM 718 N N . THR A 1 93 ? 11.695 -7.27 -14.773 1 98.38 93 THR A N 1
ATOM 719 C CA . THR A 1 93 ? 10.82 -7.172 -15.93 1 98.38 93 THR A CA 1
ATOM 720 C C . THR A 1 93 ? 9.359 -7.312 -15.523 1 98.38 93 THR A C 1
ATOM 722 O O . THR A 1 93 ? 8.461 -6.859 -16.234 1 98.38 93 THR A O 1
ATOM 725 N N . LEU A 1 94 ? 8.992 -7.949 -14.484 1 98.31 94 LEU A N 1
ATOM 726 C CA . LEU A 1 94 ? 7.617 -8.258 -14.109 1 98.31 94 LEU A CA 1
ATOM 727 C C . LEU A 1 94 ? 6.879 -6.992 -13.68 1 98.31 94 LEU A C 1
ATOM 729 O O . LEU A 1 94 ? 7.133 -6.457 -12.594 1 98.31 94 LEU A O 1
ATOM 733 N N . GLU A 1 95 ? 5.863 -6.629 -14.453 1 98.5 95 GLU A N 1
ATOM 734 C CA . GLU A 1 95 ? 5.223 -5.332 -14.25 1 98.5 95 GLU A CA 1
ATOM 735 C C . GLU A 1 95 ? 3.783 -5.5 -13.773 1 98.5 95 GLU A C 1
ATOM 737 O O . GLU A 1 95 ? 3.209 -4.578 -13.188 1 98.5 95 GLU A O 1
ATOM 742 N N . LYS A 1 96 ? 3.211 -6.609 -14.125 1 98.5 96 LYS A N 1
ATOM 743 C CA . LYS A 1 96 ? 1.792 -6.781 -13.82 1 98.5 96 LYS A CA 1
ATOM 744 C C . LYS A 1 96 ? 1.515 -8.18 -13.266 1 98.5 96 LYS A C 1
ATOM 746 O O . LYS A 1 96 ? 1.998 -9.172 -13.805 1 98.5 96 LYS A O 1
ATOM 751 N N . ILE A 1 97 ? 0.736 -8.273 -12.211 1 96.62 97 ILE A N 1
ATOM 752 C CA . ILE A 1 97 ? 0.272 -9.539 -11.656 1 96.62 97 ILE A CA 1
ATOM 753 C C . ILE A 1 97 ? -1.241 -9.5 -11.461 1 96.62 97 ILE A C 1
ATOM 755 O O . ILE A 1 97 ? -1.772 -8.539 -10.891 1 96.62 97 ILE A O 1
ATOM 759 N N . ASP A 1 98 ? -1.903 -10.492 -11.93 1 93.94 98 ASP A N 1
ATOM 760 C CA . ASP A 1 98 ? -3.338 -10.672 -11.734 1 93.94 98 ASP A CA 1
ATOM 761 C C . ASP A 1 98 ? -3.625 -11.883 -10.852 1 93.94 98 ASP A C 1
ATOM 763 O O . ASP A 1 98 ? -3.332 -13.023 -11.234 1 93.94 98 ASP A O 1
ATOM 767 N N . MET A 1 99 ? -4.164 -11.578 -9.641 1 90.44 99 MET A N 1
ATOM 768 C CA . MET A 1 99 ? -4.52 -12.641 -8.703 1 90.44 99 MET A CA 1
ATOM 769 C C . MET A 1 99 ? -6.016 -12.922 -8.75 1 90.44 99 MET A C 1
ATOM 771 O O . MET A 1 99 ? -6.816 -12.117 -8.266 1 90.44 99 MET A O 1
ATOM 775 N N . GLY A 1 100 ? -6.273 -14.117 -9.289 1 86.69 100 GLY A N 1
ATOM 776 C CA . GLY A 1 100 ? -7.68 -14.461 -9.422 1 86.69 100 GLY A CA 1
ATOM 777 C C . GLY A 1 100 ? -8.195 -15.328 -8.289 1 86.69 100 GLY A C 1
ATOM 778 O O . GLY A 1 100 ? -7.406 -15.945 -7.57 1 86.69 100 GLY A O 1
ATOM 779 N N . ILE A 1 101 ? -9.562 -15.273 -8.133 1 81.75 101 ILE A N 1
ATOM 780 C CA . ILE A 1 101 ? -10.344 -16.031 -7.168 1 81.75 101 ILE A CA 1
ATOM 781 C C . ILE A 1 101 ? -9.68 -15.961 -5.793 1 81.75 101 ILE A C 1
ATOM 783 O O . ILE A 1 101 ? -9.414 -17 -5.176 1 81.75 101 ILE A O 1
ATOM 787 N N . PHE A 1 102 ? -9.375 -14.812 -5.402 1 88 102 PHE A N 1
ATOM 788 C CA . PHE A 1 102 ? -8.68 -14.547 -4.145 1 88 102 PHE A CA 1
ATOM 789 C C . PHE A 1 102 ? -9.648 -14.617 -2.969 1 88 102 PHE A C 1
ATOM 791 O O . PHE A 1 102 ? -10.695 -13.961 -2.98 1 88 102 PHE A O 1
ATOM 798 N N . ARG A 1 103 ? -9.312 -15.375 -1.978 1 85.38 103 ARG A N 1
ATOM 799 C CA . ARG A 1 103 ? -10.195 -15.594 -0.839 1 85.38 103 ARG A CA 1
ATOM 800 C C . ARG A 1 103 ? -9.633 -14.953 0.424 1 85.38 103 ARG A C 1
ATOM 802 O O . ARG A 1 103 ? -10.328 -14.844 1.438 1 85.38 103 ARG A O 1
ATOM 809 N N . GLY A 1 104 ? -8.359 -14.484 0.368 1 87.38 104 GLY A N 1
ATOM 810 C CA . GLY A 1 104 ? -7.75 -13.859 1.533 1 87.38 104 GLY A CA 1
ATOM 811 C C . GLY A 1 104 ? -7.211 -14.867 2.535 1 87.38 104 GLY A C 1
ATOM 812 O O . GLY A 1 104 ? -6.996 -14.531 3.701 1 87.38 104 GLY A O 1
ATOM 813 N N . LEU A 1 105 ? -7.043 -16.078 2.109 1 84.5 105 LEU A N 1
ATOM 814 C CA . LEU A 1 105 ? -6.48 -17.094 2.979 1 84.5 105 LEU A CA 1
ATOM 815 C C . LEU A 1 105 ? -5.016 -16.812 3.283 1 84.5 105 LEU A C 1
ATOM 817 O O . LEU A 1 105 ? -4.336 -16.141 2.504 1 84.5 105 LEU A O 1
ATOM 821 N N . GLN A 1 106 ? -4.578 -17.312 4.367 1 86 106 GLN A N 1
ATOM 822 C CA . GLN A 1 106 ? -3.215 -17.047 4.824 1 86 106 GLN A CA 1
ATOM 823 C C . GLN A 1 106 ? -2.195 -17.422 3.756 1 86 106 GLN A C 1
ATOM 825 O O . GLN A 1 106 ? -1.232 -16.703 3.52 1 86 106 GLN A O 1
ATOM 830 N N . CYS A 1 107 ? -2.373 -18.594 3.133 1 83.94 107 CYS A N 1
ATOM 831 C CA . CYS A 1 107 ? -1.438 -19.047 2.105 1 83.94 107 CYS A CA 1
ATOM 832 C C . CYS A 1 107 ? -1.442 -18.094 0.913 1 83.94 107 CYS A C 1
ATOM 834 O O . CYS A 1 107 ? -0.398 -17.859 0.305 1 83.94 107 CYS A O 1
ATOM 836 N N . GLU A 1 108 ? -2.561 -17.625 0.576 1 87 108 GLU A N 1
ATOM 837 C CA . GLU A 1 108 ? -2.67 -16.672 -0.521 1 87 108 GLU A CA 1
ATOM 838 C C . GLU A 1 108 ? -1.99 -15.344 -0.173 1 87 108 GLU A C 1
ATOM 840 O O . GLU A 1 108 ? -1.313 -14.75 -1.013 1 87 108 GLU A O 1
ATOM 845 N N . LEU A 1 109 ? -2.209 -14.938 1.068 1 91.81 109 LEU A N 1
ATOM 846 C CA . LEU A 1 109 ? -1.587 -13.703 1.537 1 91.81 109 LEU A CA 1
ATOM 847 C C . LEU A 1 109 ? -0.066 -13.82 1.507 1 91.81 109 LEU A C 1
ATOM 849 O O . LEU A 1 109 ? 0.626 -12.844 1.206 1 91.81 109 LEU A O 1
ATOM 853 N N . LYS A 1 110 ? 0.424 -14.945 1.791 1 91.62 110 LYS A N 1
ATOM 854 C CA . LYS A 1 110 ? 1.865 -15.172 1.734 1 91.62 110 LYS A CA 1
ATOM 855 C C . LYS A 1 110 ? 2.389 -15.031 0.308 1 91.62 110 LYS A C 1
ATOM 857 O O . LYS A 1 110 ? 3.486 -14.508 0.093 1 91.62 110 LYS A O 1
ATOM 862 N N . VAL A 1 111 ? 1.616 -15.539 -0.583 1 90.88 111 VAL A N 1
ATOM 863 C CA . VAL A 1 111 ? 1.988 -15.414 -1.988 1 90.88 111 VAL A CA 1
ATOM 864 C C . VAL A 1 111 ? 2.002 -13.938 -2.391 1 90.88 111 VAL A C 1
ATOM 866 O O . VAL A 1 111 ? 2.969 -13.461 -2.99 1 90.88 111 VAL A O 1
ATOM 869 N N . VAL A 1 112 ? 0.958 -13.234 -2.064 1 94.62 112 VAL A N 1
ATOM 870 C CA . VAL A 1 112 ? 0.856 -11.812 -2.361 1 94.62 112 VAL A CA 1
ATOM 871 C C . VAL A 1 112 ? 2.027 -11.07 -1.725 1 94.62 112 VAL A C 1
ATOM 873 O O . VAL A 1 112 ? 2.68 -10.25 -2.379 1 94.62 112 VAL A O 1
ATOM 876 N N . GLU A 1 113 ? 2.273 -11.367 -0.504 1 96.69 113 GLU A N 1
ATOM 877 C CA . GLU A 1 113 ? 3.375 -10.734 0.215 1 96.69 113 GLU A CA 1
ATOM 878 C C . GLU A 1 113 ? 4.703 -10.961 -0.501 1 96.69 113 GLU A C 1
ATOM 880 O O . GLU A 1 113 ? 5.504 -10.031 -0.642 1 96.69 113 GLU A O 1
ATOM 885 N N . TYR A 1 114 ? 4.934 -12.133 -0.953 1 95.94 114 TYR A N 1
ATOM 886 C CA . TYR A 1 114 ? 6.176 -12.453 -1.649 1 95.94 114 TYR A CA 1
ATOM 887 C C . TYR A 1 114 ? 6.34 -11.586 -2.895 1 95.94 114 TYR A C 1
ATOM 889 O O . TYR A 1 114 ? 7.402 -11 -3.111 1 95.94 114 TYR A O 1
ATOM 897 N N . PHE A 1 115 ? 5.316 -11.539 -3.629 1 97.25 115 PHE A N 1
ATOM 898 C CA . PHE A 1 115 ? 5.418 -10.82 -4.895 1 97.25 115 PHE A CA 1
ATOM 8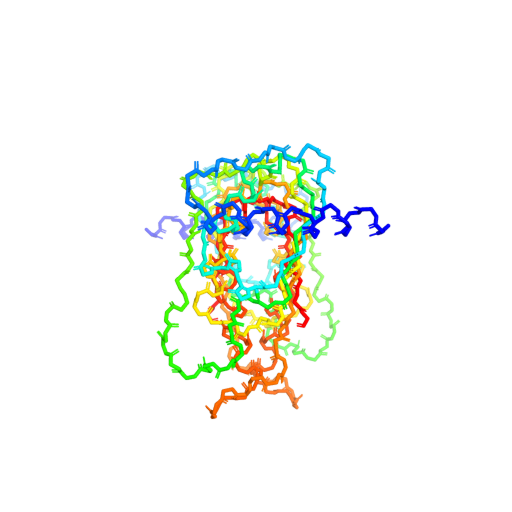99 C C . PHE A 1 115 ? 5.512 -9.32 -4.66 1 97.25 115 PHE A C 1
ATOM 901 O O . PHE A 1 115 ? 6.332 -8.633 -5.277 1 97.25 115 PHE A O 1
ATOM 908 N N . LEU A 1 116 ? 4.699 -8.773 -3.764 1 98.31 116 LEU A N 1
ATOM 909 C CA . LEU A 1 116 ? 4.719 -7.336 -3.5 1 98.31 116 LEU A CA 1
ATOM 910 C C . LEU A 1 116 ? 6.082 -6.895 -2.98 1 98.31 116 LEU A C 1
ATOM 912 O O . LEU A 1 116 ? 6.586 -5.836 -3.363 1 98.31 116 LEU A O 1
ATOM 916 N N . THR A 1 117 ? 6.688 -7.695 -2.18 1 97.69 117 THR A N 1
ATOM 917 C CA . THR A 1 117 ? 7.934 -7.324 -1.516 1 97.69 117 THR A CA 1
ATOM 918 C C . THR A 1 117 ? 9.117 -7.465 -2.471 1 97.69 117 THR A C 1
ATOM 920 O O . THR A 1 117 ? 10.078 -6.695 -2.395 1 97.69 117 THR A O 1
ATOM 923 N N . ASN A 1 118 ? 9.031 -8.406 -3.436 1 97.94 118 ASN A N 1
ATOM 924 C CA . ASN A 1 118 ? 10.234 -8.75 -4.188 1 97.94 118 ASN A CA 1
ATOM 925 C C . ASN A 1 118 ? 10.188 -8.195 -5.605 1 97.94 118 ASN A C 1
ATOM 927 O O . ASN A 1 118 ? 11.211 -8.125 -6.289 1 97.94 118 ASN A O 1
ATOM 931 N N . ALA A 1 119 ? 9.023 -7.883 -6.094 1 98.25 119 ALA A N 1
ATOM 932 C CA . ALA A 1 119 ? 8.938 -7.359 -7.453 1 98.25 119 ALA A CA 1
ATOM 933 C C . ALA A 1 119 ? 9.336 -5.887 -7.5 1 98.25 119 ALA A C 1
ATOM 935 O O . ALA A 1 119 ? 8.547 -5.008 -7.148 1 98.25 119 ALA A O 1
ATOM 936 N N . LYS A 1 120 ? 10.461 -5.637 -8.023 1 98.5 120 LYS A N 1
ATOM 937 C CA . LYS A 1 120 ? 11.078 -4.32 -7.887 1 98.5 120 LYS A CA 1
ATOM 938 C C . LYS A 1 120 ? 10.578 -3.363 -8.969 1 98.5 120 LYS A C 1
ATOM 940 O O . LYS A 1 120 ? 10.766 -2.148 -8.859 1 98.5 120 LYS A O 1
ATOM 945 N N . VAL A 1 121 ? 9.875 -3.875 -10.016 1 98.44 121 VAL A N 1
ATOM 946 C CA . VAL A 1 121 ? 9.43 -2.988 -11.086 1 98.44 121 VAL A CA 1
ATOM 947 C C . VAL A 1 121 ? 7.93 -3.16 -11.305 1 98.44 121 VAL A C 1
ATOM 949 O O . VAL A 1 121 ? 7.395 -2.746 -12.336 1 98.44 121 VAL A O 1
ATOM 952 N N . LEU A 1 122 ? 7.23 -3.824 -10.367 1 98.69 122 LEU A N 1
ATOM 953 C CA . LEU A 1 122 ? 5.793 -4.062 -10.453 1 98.69 122 LEU A CA 1
ATOM 954 C C . LEU A 1 122 ? 5.023 -2.748 -10.516 1 98.69 122 LEU A C 1
ATOM 956 O O . LEU A 1 122 ? 5.289 -1.836 -9.727 1 98.69 122 LEU A O 1
ATOM 960 N N . LYS A 1 123 ? 4.156 -2.645 -11.398 1 98.5 123 LYS A N 1
ATOM 961 C CA . LYS A 1 123 ? 3.336 -1.446 -11.531 1 98.5 123 LYS A CA 1
ATOM 962 C C . LYS A 1 123 ? 1.928 -1.681 -10.992 1 98.5 123 LYS A C 1
ATOM 964 O O . LYS A 1 123 ? 1.364 -0.817 -10.32 1 98.5 123 LYS A O 1
ATOM 969 N N . ILE A 1 124 ? 1.421 -2.908 -11.336 1 98.44 124 ILE A N 1
ATOM 970 C CA . ILE A 1 124 ? 0.04 -3.172 -10.945 1 98.44 124 ILE A CA 1
ATOM 971 C C . ILE A 1 124 ? -0.083 -4.594 -10.406 1 98.44 124 ILE A C 1
ATOM 973 O O . ILE A 1 124 ? 0.336 -5.551 -11.07 1 98.44 124 ILE A O 1
ATOM 977 N N . MET A 1 125 ? -0.583 -4.754 -9.258 1 97.88 125 MET A N 1
ATOM 978 C CA . MET A 1 125 ? -1.146 -6.02 -8.797 1 97.88 125 MET A CA 1
ATOM 979 C C . MET A 1 125 ? -2.662 -5.926 -8.672 1 97.88 125 MET A C 1
ATOM 981 O O . MET A 1 125 ? -3.174 -5.137 -7.871 1 97.88 125 MET A O 1
ATOM 985 N N . HIS A 1 126 ? -3.326 -6.695 -9.414 1 97.31 126 HIS A N 1
ATOM 986 C CA . HIS A 1 126 ? -4.785 -6.734 -9.359 1 97.31 126 HIS A CA 1
ATOM 987 C C . HIS A 1 126 ? -5.273 -7.984 -8.641 1 97.31 126 HIS A C 1
ATOM 989 O O . HIS A 1 126 ? -4.957 -9.109 -9.047 1 97.31 126 HIS A O 1
ATOM 995 N N . ILE A 1 127 ? -6.008 -7.797 -7.574 1 95 127 ILE A N 1
ATOM 996 C CA . ILE A 1 127 ? -6.566 -8.883 -6.781 1 95 127 ILE A CA 1
ATOM 997 C C . ILE A 1 127 ? -8.07 -8.977 -7.02 1 95 127 ILE A C 1
ATOM 999 O O . ILE A 1 127 ? -8.805 -8.023 -6.77 1 95 127 ILE A O 1
ATOM 1003 N N . TRP A 1 128 ? -8.484 -10.156 -7.488 1 91.44 128 TRP A N 1
ATOM 1004 C CA . TRP A 1 128 ? -9.898 -10.43 -7.738 1 91.44 128 TRP A CA 1
ATOM 1005 C C . TRP A 1 128 ? -10.477 -11.336 -6.656 1 91.44 128 TRP A C 1
ATOM 1007 O O . TRP A 1 128 ? -10.219 -12.539 -6.645 1 91.44 128 TRP A O 1
ATOM 1017 N N . PHE A 1 129 ? -11.289 -10.734 -5.773 1 88.81 129 PHE A N 1
ATOM 1018 C CA . PHE A 1 129 ? -11.859 -11.484 -4.66 1 88.81 129 PHE A CA 1
ATOM 1019 C C . PHE A 1 129 ? -12.891 -12.484 -5.152 1 88.81 129 PHE A C 1
ATOM 1021 O O . PHE A 1 129 ? -13.648 -12.203 -6.082 1 88.81 129 PHE A O 1
ATOM 1028 N N . ASP A 1 130 ? -12.812 -13.609 -4.477 1 81.94 130 ASP A N 1
ATOM 1029 C CA . ASP A 1 130 ? -13.867 -14.594 -4.703 1 81.94 130 ASP A CA 1
ATOM 1030 C C . ASP A 1 130 ? -15.188 -14.141 -4.074 1 81.94 130 ASP A C 1
ATOM 1032 O O . ASP A 1 130 ? -15.281 -14.023 -2.85 1 81.94 130 ASP A O 1
ATOM 1036 N N . HIS A 1 131 ? -16.125 -13.781 -4.777 1 72.12 131 HIS A N 1
ATOM 1037 C CA . HIS A 1 131 ? -17.391 -13.258 -4.281 1 72.12 131 HIS A CA 1
ATOM 1038 C C . HIS A 1 131 ? -18.281 -14.375 -3.746 1 72.12 131 HIS A C 1
ATOM 1040 O O . HIS A 1 131 ? -19.312 -14.109 -3.141 1 72.12 131 HIS A O 1
ATOM 1046 N N . TYR A 1 132 ? -17.844 -15.594 -3.918 1 67.88 132 TYR A N 1
ATOM 1047 C CA . TYR A 1 132 ? -18.719 -16.703 -3.553 1 67.88 132 TYR A CA 1
ATOM 1048 C C . TYR A 1 132 ? -18.391 -17.219 -2.154 1 67.88 132 TYR A C 1
ATOM 1050 O O . TYR A 1 132 ? -19.172 -17.984 -1.571 1 67.88 132 TYR A O 1
ATOM 1058 N N . GLN A 1 133 ? -17.266 -16.781 -1.565 1 60.31 133 GLN A N 1
ATOM 1059 C CA . GLN A 1 133 ? -16.891 -17.359 -0.285 1 60.31 133 GLN A CA 1
ATOM 1060 C C . GLN A 1 133 ? -17.406 -16.531 0.88 1 60.31 133 GLN A C 1
ATOM 1062 O O . GLN A 1 133 ? -17.016 -15.367 1.035 1 60.31 133 GLN A O 1
ATOM 1067 N N . MET A 1 134 ? -18.5 -16.766 1.229 1 56.53 134 MET A N 1
ATOM 1068 C CA . MET A 1 134 ? -19.078 -16.203 2.443 1 56.53 134 MET A CA 1
ATOM 1069 C C . MET A 1 134 ? -18.625 -16.969 3.678 1 56.53 134 MET A C 1
ATOM 1071 O O . MET A 1 134 ? -18.656 -18.203 3.699 1 56.53 134 MET A O 1
ATOM 1075 N N . ARG A 1 135 ? -17.594 -16.359 4.43 1 58.62 135 ARG A N 1
ATOM 1076 C CA . ARG A 1 135 ? -17.359 -16.984 5.727 1 58.62 135 ARG A CA 1
ATOM 1077 C C . ARG A 1 135 ? -18.594 -16.891 6.613 1 58.62 135 ARG A C 1
ATOM 1079 O O . ARG A 1 135 ? -19.344 -15.922 6.543 1 58.62 135 ARG A O 1
ATOM 1086 N N . VAL A 1 136 ? -18.891 -17.969 7.227 1 61.56 136 VAL A N 1
ATOM 1087 C CA . VAL A 1 136 ? -20.016 -18.047 8.148 1 61.56 136 VAL A CA 1
ATOM 1088 C C . VAL A 1 136 ? -19.891 -16.953 9.211 1 61.56 136 VAL A C 1
ATOM 1090 O O . VAL A 1 136 ? -18.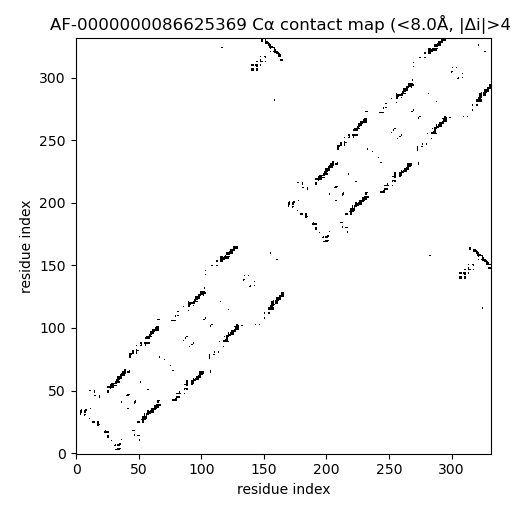828 -16.812 9.836 1 61.56 136 VAL A O 1
ATOM 1093 N N . GLY A 1 137 ? -20.922 -16.078 9.445 1 64.31 137 GLY A N 1
ATOM 1094 C CA . GLY A 1 137 ? -21.031 -15.133 10.539 1 64.31 137 GLY A CA 1
ATOM 1095 C C . GLY A 1 137 ? -20.391 -13.789 10.227 1 64.31 137 GLY A C 1
ATOM 1096 O O . GLY A 1 137 ? -20.469 -12.852 11.023 1 64.31 137 GLY A O 1
ATOM 1097 N N . GLN A 1 138 ? -19.578 -13.766 9.242 1 69.12 138 GLN A N 1
ATOM 1098 C CA . GLN A 1 138 ? -18.984 -12.484 8.875 1 69.12 138 GLN A CA 1
ATOM 1099 C C . GLN A 1 138 ? -19.547 -11.977 7.547 1 69.12 138 GLN A C 1
ATOM 1101 O O . GLN A 1 138 ? -19.703 -12.758 6.602 1 69.12 138 GLN A O 1
ATOM 1106 N N . SER A 1 139 ? -19.969 -10.828 7.688 1 77.75 139 SER A N 1
ATOM 1107 C CA . SER A 1 139 ? -20.375 -10.227 6.426 1 77.75 139 SER A CA 1
ATOM 1108 C C . SER A 1 139 ? -19.203 -10.164 5.441 1 77.75 139 SER A C 1
ATOM 1110 O O . SER A 1 139 ? -18.047 -10.133 5.848 1 77.75 139 SER A O 1
ATOM 1112 N N . GLU A 1 140 ? -19.453 -10.375 4.277 1 78.94 140 GLU A N 1
ATOM 1113 C CA . GLU A 1 140 ? -18.484 -10.297 3.199 1 78.94 140 GLU A CA 1
ATOM 1114 C C . GLU A 1 140 ? -17.625 -9.047 3.324 1 78.94 140 GLU A C 1
ATOM 1116 O O . GLU A 1 140 ? -16.406 -9.094 3.133 1 78.94 140 GLU A O 1
ATOM 1121 N N . SER A 1 141 ? -18.312 -7.984 3.682 1 79.5 141 SER A N 1
ATOM 1122 C CA . SER A 1 141 ? -17.594 -6.715 3.775 1 79.5 141 SER A CA 1
ATOM 1123 C C . SER A 1 141 ? -16.609 -6.711 4.945 1 79.5 141 SER A C 1
ATOM 1125 O O . SER A 1 141 ? -15.508 -6.18 4.84 1 79.5 141 SER A O 1
ATOM 1127 N N . GLU A 1 142 ? -17 -7.281 5.988 1 83.06 142 GLU A N 1
ATOM 1128 C CA . GLU A 1 142 ? -16.125 -7.348 7.156 1 83.06 142 GLU A CA 1
ATOM 1129 C C . GLU A 1 142 ? -14.898 -8.203 6.875 1 83.06 142 GLU A C 1
ATOM 1131 O O . GLU A 1 142 ? -13.781 -7.84 7.266 1 83.06 142 GLU A O 1
ATOM 1136 N N . TYR A 1 143 ? -15.227 -9.227 6.227 1 85.25 143 TYR A N 1
ATOM 1137 C CA . TYR A 1 143 ? -14.125 -10.125 5.906 1 85.25 143 TYR A CA 1
ATOM 1138 C C . TYR A 1 143 ? -13.148 -9.469 4.938 1 85.25 143 TYR A C 1
ATOM 1140 O O . TYR A 1 143 ? -11.938 -9.484 5.16 1 85.25 143 TYR A O 1
ATOM 1148 N N . LYS A 1 144 ? -13.633 -8.898 3.91 1 87.5 144 LYS A N 1
ATOM 1149 C CA . LYS A 1 144 ? -12.805 -8.195 2.938 1 87.5 144 LYS A CA 1
ATOM 1150 C C . LYS A 1 144 ? -11.977 -7.102 3.607 1 87.5 144 LYS A C 1
ATOM 1152 O O . LYS A 1 144 ? -10.797 -6.93 3.303 1 87.5 144 LYS A O 1
ATOM 1157 N N . CYS A 1 145 ? -12.609 -6.48 4.508 1 89.5 145 CYS A N 1
ATOM 1158 C CA . CYS A 1 145 ? -11.945 -5.383 5.207 1 89.5 145 CYS A CA 1
ATOM 1159 C C . CYS A 1 145 ? -10.742 -5.883 5.992 1 89.5 145 CYS A C 1
ATOM 1161 O O . CYS A 1 145 ? -9.695 -5.238 6.008 1 89.5 145 CYS A O 1
ATOM 1163 N N . GLU A 1 146 ? -10.898 -6.965 6.566 1 90.88 146 GLU A N 1
ATOM 1164 C CA . GLU A 1 146 ? -9.789 -7.559 7.312 1 90.88 146 GLU A CA 1
ATOM 1165 C C . GLU A 1 146 ? -8.641 -7.953 6.387 1 90.88 146 GLU A C 1
ATOM 1167 O O . GLU A 1 146 ? -7.473 -7.777 6.73 1 90.88 146 GLU A O 1
ATOM 1172 N N . VAL A 1 147 ? -9.008 -8.461 5.301 1 92.06 147 VAL A N 1
ATOM 1173 C CA . VAL A 1 147 ? -8 -8.859 4.32 1 92.06 147 VAL A CA 1
ATOM 1174 C C . VAL A 1 147 ? -7.285 -7.621 3.789 1 92.06 147 VAL A C 1
ATOM 1176 O O . VAL A 1 147 ? -6.055 -7.613 3.664 1 92.06 147 VAL A O 1
ATOM 1179 N N . PHE A 1 148 ? -8.047 -6.57 3.506 1 95.25 148 PHE A N 1
ATOM 1180 C CA . PHE A 1 148 ? -7.453 -5.324 3.037 1 95.25 148 PHE A CA 1
ATOM 1181 C C . PHE A 1 148 ? -6.461 -4.777 4.059 1 95.25 148 PHE A C 1
ATOM 1183 O O . PHE A 1 148 ? -5.395 -4.281 3.691 1 95.25 148 PHE A O 1
ATOM 1190 N N . ARG A 1 149 ? -6.859 -4.848 5.277 1 95 149 ARG A N 1
ATOM 1191 C CA . ARG A 1 149 ? -5.973 -4.391 6.344 1 95 149 ARG A CA 1
ATOM 1192 C C . ARG A 1 149 ? -4.641 -5.133 6.301 1 95 149 ARG A C 1
ATOM 1194 O O . ARG A 1 149 ? -3.58 -4.516 6.418 1 95 149 ARG A O 1
ATOM 1201 N N . LYS A 1 150 ? -4.652 -6.391 6.145 1 95.94 150 LYS A N 1
ATOM 1202 C CA . LYS A 1 150 ? -3.441 -7.203 6.062 1 95.94 150 LYS A CA 1
ATOM 1203 C C . LYS A 1 150 ? -2.615 -6.84 4.836 1 95.94 150 LYS A C 1
ATOM 1205 O O . LYS A 1 150 ? -1.385 -6.801 4.895 1 95.94 150 LYS A O 1
ATOM 1210 N N . LEU A 1 151 ? -3.289 -6.566 3.746 1 97.44 151 LEU A N 1
ATOM 1211 C CA . LEU A 1 151 ? -2.596 -6.188 2.52 1 97.44 151 LEU A CA 1
ATOM 1212 C C . LEU A 1 151 ? -1.873 -4.855 2.693 1 97.44 151 LEU A C 1
ATOM 1214 O O . LEU A 1 151 ? -0.768 -4.672 2.178 1 97.44 151 LEU A O 1
ATOM 1218 N N . LEU A 1 152 ? -2.457 -3.947 3.406 1 97.88 152 LEU A N 1
ATOM 1219 C CA . LEU A 1 152 ? -1.882 -2.627 3.641 1 97.88 152 LEU A CA 1
ATOM 1220 C C . LEU A 1 152 ? -0.58 -2.732 4.426 1 97.88 152 LEU A C 1
ATOM 1222 O O . LEU A 1 152 ? 0.314 -1.897 4.273 1 97.88 152 LEU A O 1
ATOM 1226 N N . GLU A 1 153 ? -0.445 -3.762 5.172 1 97.94 153 GLU A N 1
ATOM 1227 C CA . GLU A 1 153 ? 0.721 -3.93 6.035 1 97.94 153 GLU A CA 1
ATOM 1228 C C . GLU A 1 153 ? 1.902 -4.508 5.262 1 97.94 153 GLU A C 1
ATOM 1230 O O . GLU A 1 153 ? 3.016 -4.586 5.785 1 97.94 153 GLU A O 1
ATOM 1235 N N . ILE A 1 154 ? 1.68 -4.84 4.039 1 97.94 154 ILE A N 1
ATOM 1236 C CA . ILE A 1 154 ? 2.736 -5.453 3.244 1 97.94 154 ILE A CA 1
ATOM 1237 C C . ILE A 1 154 ? 3.545 -4.367 2.535 1 97.94 154 ILE A C 1
ATOM 1239 O O . ILE A 1 154 ? 2.984 -3.547 1.806 1 97.94 154 ILE A O 1
ATOM 1243 N N . PRO A 1 155 ? 4.824 -4.355 2.715 1 97.38 155 PRO A N 1
ATOM 1244 C CA . PRO A 1 155 ? 5.656 -3.43 1.944 1 97.38 155 PRO A CA 1
ATOM 1245 C C . PRO A 1 155 ? 5.652 -3.736 0.448 1 97.38 155 PRO A C 1
ATOM 1247 O O . PRO A 1 155 ? 5.277 -4.84 0.042 1 97.38 155 PRO A O 1
ATOM 1250 N N . ARG A 1 156 ? 6.047 -2.715 -0.232 1 98 156 ARG A N 1
ATOM 1251 C CA . ARG A 1 156 ? 6.117 -2.854 -1.683 1 98 156 ARG A CA 1
ATOM 1252 C C . ARG A 1 156 ? 7.543 -2.656 -2.186 1 98 156 ARG A C 1
ATOM 1254 O O . ARG A 1 156 ? 8.18 -1.646 -1.881 1 98 156 ARG A O 1
ATOM 1261 N N . GLY A 1 157 ? 8 -3.643 -2.938 1 97.81 157 GLY A N 1
ATOM 1262 C CA . GLY A 1 157 ? 9.336 -3.553 -3.502 1 97.81 157 GLY A CA 1
ATOM 1263 C C . GLY A 1 157 ? 9.461 -2.486 -4.574 1 97.81 157 GLY A C 1
ATOM 1264 O O . GLY A 1 157 ? 10.555 -1.979 -4.828 1 97.81 157 GLY A O 1
ATOM 1265 N N . SER A 1 158 ? 8.336 -2.201 -5.168 1 98.12 158 SER A N 1
ATOM 1266 C CA . SER A 1 158 ? 8.297 -1.175 -6.203 1 98.12 158 SER A CA 1
ATOM 1267 C C . SER A 1 158 ? 7.59 0.082 -5.707 1 98.12 158 SER A C 1
ATOM 1269 O O . SER A 1 158 ? 6.473 0.011 -5.195 1 98.12 158 SER A O 1
ATOM 1271 N N . THR A 1 159 ? 8.141 1.192 -5.965 1 96.62 159 THR A N 1
ATOM 1272 C CA . THR A 1 159 ? 7.578 2.451 -5.488 1 96.62 159 THR A CA 1
ATOM 1273 C C . THR A 1 159 ? 6.453 2.922 -6.402 1 96.62 159 THR A C 1
ATOM 1275 O O . THR A 1 159 ? 5.73 3.865 -6.074 1 96.62 159 THR A O 1
ATOM 1278 N N . SER A 1 160 ? 6.242 2.268 -7.453 1 96.19 160 SER A N 1
ATOM 1279 C CA . SER A 1 160 ? 5.191 2.652 -8.391 1 96.19 160 SER A CA 1
ATOM 1280 C C . SER A 1 160 ? 3.986 1.722 -8.273 1 96.19 160 SER A C 1
ATOM 1282 O O . SER A 1 160 ? 2.961 1.945 -8.922 1 96.19 160 SER A O 1
ATOM 1284 N N . CYS A 1 161 ? 4.121 0.789 -7.484 1 98 161 CYS A N 1
ATOM 1285 C CA . CYS A 1 161 ? 3.158 -0.307 -7.484 1 98 161 CYS A CA 1
ATOM 1286 C C . CYS A 1 161 ? 1.829 0.135 -6.883 1 98 161 CYS A C 1
ATOM 1288 O O . CYS A 1 161 ? 1.791 0.663 -5.773 1 98 161 CYS A O 1
ATOM 1290 N N . LYS A 1 162 ? 0.759 -0.117 -7.621 1 97.88 162 LYS A N 1
ATOM 1291 C CA . LYS A 1 162 ? -0.621 0.021 -7.164 1 97.88 162 LYS A CA 1
ATOM 1292 C C . LYS A 1 162 ? -1.267 -1.345 -6.945 1 97.88 162 LYS A C 1
ATOM 1294 O O . LYS A 1 162 ? -1.121 -2.246 -7.773 1 97.88 162 LYS A O 1
ATOM 1299 N N . VAL A 1 163 ? -1.927 -1.479 -5.824 1 98.31 163 VAL A N 1
ATOM 1300 C CA . VAL A 1 163 ? -2.713 -2.684 -5.578 1 98.31 163 VAL A CA 1
ATOM 1301 C C . VAL A 1 163 ? -4.195 -2.389 -5.801 1 98.31 163 VAL A C 1
ATOM 1303 O O . VAL A 1 163 ? -4.789 -1.588 -5.074 1 98.31 163 VAL A O 1
ATOM 1306 N N . LEU A 1 164 ? -4.672 -3.004 -6.805 1 97.69 164 LEU A N 1
ATOM 1307 C CA . LEU A 1 164 ? -6.086 -2.861 -7.137 1 97.69 164 LEU A CA 1
ATOM 1308 C C . LEU A 1 164 ? -6.879 -4.07 -6.656 1 97.69 164 LEU A C 1
ATOM 1310 O O . LEU A 1 164 ? -6.414 -5.207 -6.762 1 97.69 164 LEU A O 1
ATOM 1314 N N . VAL A 1 165 ? -8.008 -3.777 -6.055 1 94.25 165 VAL A N 1
ATOM 1315 C CA . VAL A 1 165 ? -8.852 -4.871 -5.574 1 94.25 165 VAL A CA 1
ATOM 1316 C C . VAL A 1 165 ? -10.234 -4.777 -6.215 1 94.25 165 VAL A C 1
ATOM 1318 O O . VAL A 1 165 ? -10.812 -3.693 -6.301 1 94.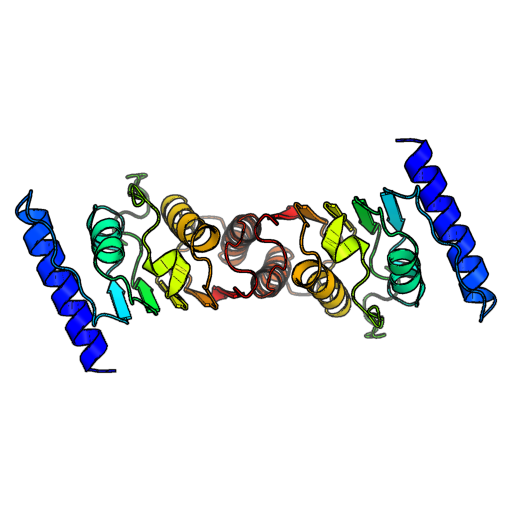25 165 VAL A O 1
ATOM 1321 N N . SER A 1 166 ? -10.648 -5.855 -6.73 1 88.12 166 SER A N 1
ATOM 1322 C CA . SER A 1 166 ? -11.969 -5.969 -7.348 1 88.12 166 SER A CA 1
ATOM 1323 C C . SER A 1 166 ? -12.734 -7.168 -6.805 1 88.12 166 SER A C 1
ATOM 1325 O O . SER A 1 166 ? -12.133 -8.148 -6.363 1 88.12 166 SER A O 1
ATOM 1327 N N . MET B 1 1 ? 10.977 12.227 25.688 1 35.47 1 MET B N 1
ATOM 1328 C CA . MET B 1 1 ? 9.664 12.492 25.094 1 35.47 1 MET B CA 1
ATOM 1329 C C . MET B 1 1 ? 9.25 13.938 25.312 1 35.47 1 MET B C 1
ATOM 1331 O O . MET B 1 1 ? 8.477 14.492 24.531 1 35.47 1 MET B O 1
ATOM 1335 N N . GLY B 1 2 ? 9.797 14.516 26.234 1 41.78 2 GLY B N 1
ATOM 1336 C CA . GLY B 1 2 ? 9.523 15.867 26.703 1 41.78 2 GLY B CA 1
ATOM 1337 C C . GLY B 1 2 ? 10.07 16.938 25.766 1 41.78 2 GLY B C 1
ATOM 1338 O O . GLY B 1 2 ? 9.375 17.906 25.438 1 41.78 2 GLY B O 1
ATOM 1339 N N . ARG B 1 3 ? 11.25 16.828 25.359 1 45.78 3 ARG B N 1
ATOM 1340 C CA . ARG B 1 3 ? 11.945 17.891 24.625 1 45.78 3 ARG B CA 1
ATOM 1341 C C . ARG B 1 3 ? 11.375 18.047 23.219 1 45.78 3 ARG B C 1
ATOM 1343 O O . ARG B 1 3 ? 11.266 19.172 22.719 1 45.78 3 ARG B O 1
ATOM 1350 N N . SER B 1 4 ? 10.953 16.844 22.5 1 52.44 4 SER B N 1
ATOM 1351 C CA . SER B 1 4 ? 10.414 16.828 21.156 1 52.44 4 SER B CA 1
ATOM 1352 C C . SER B 1 4 ? 9.055 17.516 21.094 1 52.44 4 SER B C 1
ATOM 1354 O O . SER B 1 4 ? 8.773 18.281 20.156 1 52.44 4 SER B O 1
ATOM 1356 N N . LEU B 1 5 ? 8.367 17.391 22.266 1 54.16 5 LEU B N 1
ATOM 1357 C CA . LEU B 1 5 ? 7.07 18.047 22.375 1 54.16 5 LEU B CA 1
ATOM 1358 C C . LEU B 1 5 ? 7.234 19.562 22.469 1 54.16 5 LEU B C 1
ATOM 1360 O O . LEU B 1 5 ? 6.492 20.328 21.844 1 54.16 5 LEU B O 1
ATOM 1364 N N . ASP B 1 6 ? 8.281 19.828 23.172 1 58.97 6 ASP B N 1
ATOM 1365 C CA . ASP B 1 6 ? 8.523 21.25 23.359 1 58.97 6 ASP B CA 1
ATOM 1366 C C . ASP B 1 6 ? 8.906 21.922 22.031 1 58.97 6 ASP B C 1
ATOM 1368 O O . ASP B 1 6 ? 8.398 22.984 21.703 1 58.97 6 ASP B O 1
ATOM 1372 N N . ALA B 1 7 ? 9.695 21.219 21.375 1 58.03 7 ALA B N 1
ATOM 1373 C CA . ALA B 1 7 ? 10.141 21.781 20.109 1 58.03 7 ALA B CA 1
ATOM 1374 C C . ALA B 1 7 ? 9.008 21.797 19.078 1 58.03 7 ALA B C 1
ATOM 1376 O O . ALA B 1 7 ? 8.852 22.766 18.344 1 58.03 7 ALA B O 1
ATOM 1377 N N . SER B 1 8 ? 8.18 20.797 19.281 1 67.06 8 SER B N 1
ATOM 1378 C CA . SER B 1 8 ? 7.043 20.719 18.359 1 67.06 8 SER B CA 1
ATOM 1379 C C . SER B 1 8 ? 6.059 21.859 18.625 1 67.06 8 SER B C 1
ATOM 1381 O O . SER B 1 8 ? 5.562 22.484 17.688 1 67.06 8 SER B O 1
ATOM 1383 N N . THR B 1 9 ? 5.84 22.016 19.906 1 64.56 9 THR B N 1
ATOM 1384 C CA . THR B 1 9 ? 4.891 23.062 20.281 1 64.56 9 THR B CA 1
ATOM 1385 C C . THR B 1 9 ? 5.426 24.438 19.922 1 64.56 9 THR B C 1
ATOM 1387 O O . THR B 1 9 ? 4.676 25.297 19.422 1 64.56 9 THR B O 1
ATOM 1390 N N . ILE B 1 10 ? 6.664 24.594 20.109 1 60.12 10 ILE B N 1
ATOM 1391 C CA . ILE B 1 10 ? 7.285 25.875 19.781 1 60.12 10 ILE B CA 1
ATOM 1392 C C . ILE B 1 10 ? 7.234 26.109 18.266 1 60.12 10 ILE B C 1
ATOM 1394 O O . ILE B 1 10 ? 6.902 27.203 17.812 1 60.12 10 ILE B O 1
ATOM 1398 N N . ALA B 1 11 ? 7.566 25.078 17.609 1 62.16 11 ALA B N 1
ATOM 1399 C CA . ALA B 1 11 ? 7.547 25.203 16.156 1 62.16 11 ALA B CA 1
ATOM 1400 C C . ALA B 1 11 ? 6.145 25.531 15.656 1 62.16 11 ALA B C 1
ATOM 1402 O O . ALA B 1 11 ? 5.984 26.375 14.773 1 62.16 11 ALA B O 1
ATOM 1403 N N . LEU B 1 12 ? 5.219 25 16.359 1 69.06 12 LEU B N 1
ATOM 1404 C CA . LEU B 1 12 ? 3.838 25.25 15.961 1 69.06 12 LEU B CA 1
ATOM 1405 C C . LEU B 1 12 ? 3.426 26.688 16.266 1 69.06 12 LEU B C 1
ATOM 1407 O O . LEU B 1 12 ? 2.818 27.359 15.43 1 69.06 12 LEU B O 1
ATOM 1411 N N . ASP B 1 13 ? 3.773 27.062 17.453 1 66 13 ASP B N 1
ATOM 1412 C CA . ASP B 1 13 ? 3.43 28.422 17.859 1 66 13 ASP B CA 1
ATOM 1413 C C . ASP B 1 13 ? 4.145 29.453 17 1 66 13 ASP B C 1
ATOM 1415 O O . ASP B 1 13 ? 3.545 30.453 16.594 1 66 13 ASP B O 1
ATOM 1419 N N . ALA B 1 14 ? 5.371 29.188 16.734 1 62.84 14 ALA B N 1
ATOM 1420 C CA . ALA B 1 14 ? 6.16 30.094 15.906 1 62.84 14 ALA B CA 1
ATOM 1421 C C . ALA B 1 14 ? 5.613 30.141 14.484 1 62.84 14 ALA B C 1
ATOM 1423 O O . ALA B 1 14 ? 5.457 31.219 13.914 1 62.84 14 ALA B O 1
ATOM 1424 N N . ALA B 1 15 ? 5.324 29.078 14.023 1 69 15 ALA B N 1
ATOM 1425 C CA . ALA B 1 15 ? 4.855 28.984 12.641 1 69 15 ALA B CA 1
ATOM 1426 C C . ALA B 1 15 ? 3.502 29.672 12.484 1 69 15 ALA B C 1
ATOM 1428 O O . ALA B 1 15 ? 3.277 30.406 11.508 1 69 15 ALA B O 1
ATOM 1429 N N . GLN B 1 16 ? 2.695 29.438 13.453 1 67.81 16 GLN B N 1
ATOM 1430 C CA . GLN B 1 16 ? 1.38 30.062 13.406 1 67.81 16 GLN B CA 1
ATOM 1431 C C . GLN B 1 16 ? 1.492 31.578 13.492 1 67.81 16 GLN B C 1
ATOM 1433 O O . GLN B 1 16 ? 0.792 32.312 12.773 1 67.81 16 GLN B O 1
ATOM 1438 N N . THR B 1 17 ? 2.27 31.938 14.422 1 64.06 17 THR B N 1
ATOM 1439 C CA . THR B 1 17 ? 2.486 33.375 14.578 1 64.06 17 THR B CA 1
ATOM 1440 C C . THR B 1 17 ? 3.039 33.969 13.289 1 64.06 17 THR B C 1
ATOM 1442 O O . THR B 1 17 ? 2.584 35.031 12.852 1 64.06 17 THR B O 1
ATOM 1445 N N . LEU B 1 18 ? 4.027 33.312 12.758 1 62.81 18 LEU B N 1
ATOM 1446 C CA . LEU B 1 18 ? 4.676 33.812 11.547 1 62.81 18 LEU B CA 1
ATOM 1447 C C . LEU B 1 18 ? 3.723 33.781 10.359 1 62.81 18 LEU B C 1
ATOM 1449 O O . LEU B 1 18 ? 3.727 34.688 9.516 1 62.81 18 LEU B O 1
ATOM 1453 N N . GLN B 1 19 ? 3 32.719 10.266 1 66.12 19 GLN B N 1
ATOM 1454 C CA . GLN B 1 19 ? 2.016 32.625 9.195 1 66.12 19 GLN B CA 1
ATOM 1455 C C . GLN B 1 19 ? 1.005 33.781 9.266 1 66.12 19 GLN B C 1
ATOM 1457 O O . GLN B 1 19 ? 0.593 34.312 8.242 1 66.12 19 GLN B O 1
ATOM 1462 N N . ASN B 1 20 ? 0.567 34 10.477 1 61.19 20 ASN B N 1
ATOM 1463 C CA . ASN B 1 20 ? -0.398 35.062 10.688 1 61.19 20 ASN B CA 1
ATOM 1464 C C . ASN B 1 20 ? 0.19 36.438 10.312 1 61.19 20 ASN B C 1
ATOM 1466 O O . ASN B 1 20 ? -0.543 37.344 9.945 1 61.19 20 ASN B O 1
ATOM 1470 N N . TYR B 1 21 ? 1.45 36.5 10.578 1 57.25 21 TYR B N 1
ATOM 1471 C CA . TYR B 1 21 ? 2.041 37.781 10.289 1 57.25 21 TYR B CA 1
ATOM 1472 C C . TYR B 1 21 ? 2.494 37.875 8.836 1 57.25 21 TYR B C 1
ATOM 1474 O O . TYR B 1 21 ? 2.941 38.938 8.383 1 57.25 21 TYR B O 1
ATOM 1482 N N . GLY B 1 22 ? 2.113 37.156 8.016 1 56.66 22 GLY B N 1
ATOM 1483 C CA . GLY B 1 22 ? 2.393 37.281 6.598 1 56.66 22 GLY B CA 1
ATOM 1484 C C . GLY B 1 22 ? 3.848 37.594 6.305 1 56.66 22 GLY B C 1
ATOM 1485 O O . GLY B 1 22 ? 4.449 38.469 6.965 1 56.66 22 GLY B O 1
ATOM 1486 N N . GLY B 1 23 ? 4.594 36.875 5.613 1 56.88 23 GLY B N 1
ATOM 1487 C CA . GLY B 1 23 ? 5.859 37.312 5.047 1 56.88 23 GLY B CA 1
ATOM 1488 C C . GLY B 1 23 ? 7.062 36.812 5.816 1 56.88 23 GLY B C 1
ATOM 1489 O O . GLY B 1 23 ? 8.203 37 5.383 1 56.88 23 GLY B O 1
ATOM 1490 N N . LEU B 1 24 ? 6.75 36.469 7.039 1 58.91 24 LEU B N 1
ATOM 1491 C CA . LEU B 1 24 ? 7.977 36.125 7.754 1 58.91 24 LEU B CA 1
ATOM 1492 C C . LEU B 1 24 ? 8.328 34.656 7.551 1 58.91 24 LEU B C 1
ATOM 1494 O O . LEU B 1 24 ? 7.441 33.812 7.477 1 58.91 24 LEU B O 1
ATOM 1498 N N . ARG B 1 25 ? 9.531 34.469 7.145 1 66.62 25 ARG B N 1
ATOM 1499 C CA . ARG B 1 25 ? 10.086 33.156 6.914 1 66.62 25 ARG B CA 1
ATOM 1500 C C . ARG B 1 25 ? 10.344 32.406 8.234 1 66.62 25 ARG B C 1
ATOM 1502 O O . ARG B 1 25 ? 10.859 33 9.18 1 66.62 25 ARG B O 1
ATOM 1509 N N . LEU B 1 26 ? 9.82 31.297 8.461 1 76.62 26 LEU B N 1
ATOM 1510 C CA . LEU B 1 26 ? 10.094 30.438 9.609 1 76.62 26 LEU B CA 1
ATOM 1511 C C . LEU B 1 26 ? 11.57 30.094 9.688 1 76.62 26 LEU B C 1
ATOM 1513 O O . LEU B 1 26 ? 12.227 29.922 8.656 1 76.62 26 LEU B O 1
ATOM 1517 N N . PRO B 1 27 ? 12.078 30.188 10.938 1 80.44 27 PRO B N 1
ATOM 1518 C CA . PRO B 1 27 ? 13.445 29.672 11.055 1 80.44 27 PRO B CA 1
ATOM 1519 C C . PRO B 1 27 ? 13.516 28.172 10.758 1 80.44 27 PRO B C 1
ATOM 1521 O O . PRO B 1 27 ? 12.492 27.484 10.742 1 80.44 27 PRO B O 1
ATOM 1524 N N . VAL B 1 28 ? 14.719 27.797 10.438 1 85.62 28 VAL B N 1
ATOM 1525 C CA . VAL B 1 28 ? 14.938 26.375 10.227 1 85.62 28 VAL B CA 1
ATOM 1526 C C . VAL B 1 28 ? 15.094 25.656 11.57 1 85.62 28 VAL B C 1
ATOM 1528 O O . VAL B 1 28 ? 15.883 26.078 12.414 1 85.62 28 VAL B O 1
ATOM 1531 N N . PHE B 1 29 ? 14.297 24.641 11.773 1 86.5 29 PHE B N 1
ATOM 1532 C CA . PHE B 1 29 ? 14.328 23.875 13.008 1 86.5 29 PHE B CA 1
ATOM 1533 C C . PHE B 1 29 ? 15.188 22.641 12.859 1 86.5 29 PHE B C 1
ATOM 1535 O O . PHE B 1 29 ? 14.672 21.531 12.656 1 86.5 29 PHE B O 1
ATOM 1542 N N . HIS B 1 30 ? 16.531 22.75 13.156 1 87.5 30 HIS B N 1
ATOM 1543 C CA . HIS B 1 30 ? 17.469 21.656 12.922 1 87.5 30 HIS B CA 1
ATOM 1544 C C . HIS B 1 30 ? 17.344 20.578 13.992 1 87.5 30 HIS B C 1
ATOM 1546 O O . HIS B 1 30 ? 17.688 19.422 13.758 1 87.5 30 HIS B O 1
ATOM 1552 N N . SER B 1 31 ? 16.797 21.047 15.047 1 86.5 31 SER B N 1
ATOM 1553 C CA . SER B 1 31 ? 16.781 20.109 16.156 1 86.5 31 SER B CA 1
ATOM 1554 C C . SER B 1 31 ? 15.43 19.406 16.266 1 86.5 31 SER B C 1
ATOM 1556 O O . SER B 1 31 ? 15.266 18.484 17.062 1 86.5 31 SER B O 1
ATOM 1558 N N . LEU B 1 32 ? 14.469 19.859 15.508 1 87.12 32 LEU B N 1
ATOM 1559 C CA . LEU B 1 32 ? 13.125 19.281 15.57 1 87.12 32 LEU B CA 1
ATOM 1560 C C . LEU B 1 32 ? 13.086 17.922 14.883 1 87.12 32 LEU B C 1
ATOM 1562 O O . LEU B 1 32 ? 13.328 17.828 13.68 1 87.12 32 LEU B O 1
ATOM 1566 N N . THR B 1 33 ? 12.812 16.875 15.664 1 92.81 33 THR B N 1
ATOM 1567 C CA . THR B 1 33 ? 12.766 15.523 15.102 1 92.81 33 THR B CA 1
ATOM 1568 C C . THR B 1 33 ? 11.352 14.953 15.188 1 92.81 33 THR B C 1
ATOM 1570 O O . THR B 1 33 ? 11.039 13.961 14.523 1 92.81 33 THR B O 1
ATOM 1573 N N . THR B 1 34 ? 10.531 15.539 16.062 1 90.81 34 THR B N 1
ATOM 1574 C CA . THR B 1 34 ? 9.148 15.102 16.219 1 90.81 34 THR B CA 1
ATOM 1575 C C . THR B 1 34 ? 8.188 16.297 16.125 1 90.81 34 THR B C 1
ATOM 1577 O O . THR B 1 34 ? 8.414 17.328 16.766 1 90.81 34 THR B O 1
ATOM 1580 N N . LEU B 1 35 ? 7.176 16.188 15.242 1 88.31 35 LEU B N 1
ATOM 1581 C CA . LEU B 1 35 ? 6.16 17.219 15.086 1 88.31 35 LEU B CA 1
ATOM 1582 C C . LEU B 1 35 ? 4.762 16.656 15.297 1 88.31 35 LEU B C 1
ATOM 1584 O O . LEU B 1 35 ? 4.414 15.625 14.703 1 88.31 35 LEU B O 1
ATOM 1588 N N . GLU B 1 36 ? 4.039 17.25 16.172 1 84.88 36 GLU B N 1
ATOM 1589 C CA . GLU B 1 36 ? 2.646 16.891 16.422 1 84.88 36 GLU B CA 1
ATOM 1590 C C . GLU B 1 36 ? 1.713 18.062 16.109 1 84.88 36 GLU B C 1
ATOM 1592 O O . GLU B 1 36 ? 1.864 19.141 16.656 1 84.88 36 GLU B O 1
ATOM 1597 N N . LEU B 1 37 ? 0.799 17.766 15.102 1 79.81 37 LEU B N 1
ATOM 1598 C CA . LEU B 1 37 ? -0.106 18.828 14.703 1 79.81 37 LEU B CA 1
ATOM 1599 C C . LEU B 1 37 ? -1.546 18.5 15.07 1 79.81 37 LEU B C 1
ATOM 1601 O O . LEU B 1 37 ? -1.929 17.328 15.094 1 79.81 37 LEU B O 1
ATOM 1605 N N . ASP B 1 38 ? -2.266 19.578 15.469 1 69.06 38 ASP B N 1
ATOM 1606 C CA . ASP B 1 38 ? -3.719 19.453 15.555 1 69.06 38 ASP B CA 1
ATOM 1607 C C . ASP B 1 38 ? -4.359 19.578 14.172 1 69.06 38 ASP B C 1
ATOM 1609 O O . ASP B 1 38 ? -3.926 20.391 13.352 1 69.06 38 ASP B O 1
ATOM 1613 N N . GLY B 1 39 ? -4.496 18.562 13.375 1 59 39 GLY B N 1
ATOM 1614 C CA . GLY B 1 39 ? -4.934 18.469 11.992 1 59 39 GLY B CA 1
ATOM 1615 C C . GLY B 1 39 ? -5.797 19.641 11.555 1 59 39 GLY B C 1
ATOM 1616 O O . GLY B 1 39 ? -5.707 20.094 10.414 1 59 39 GLY B O 1
ATOM 1617 N N . LYS B 1 40 ? -6.602 20.219 12.375 1 57.31 40 LYS B N 1
ATOM 1618 C CA . LYS B 1 40 ? -7.469 21.328 11.984 1 57.31 40 LYS B CA 1
ATOM 1619 C C . LYS B 1 40 ? -6.664 22.469 11.383 1 57.31 40 LYS B C 1
ATOM 1621 O O . LYS B 1 40 ? -7.023 23 10.328 1 57.31 40 LYS B O 1
ATOM 1626 N N . ARG B 1 41 ? -5.695 22.797 12.023 1 55.81 41 ARG B N 1
ATOM 1627 C CA . ARG B 1 41 ? -4.887 23.953 11.648 1 55.81 41 ARG B CA 1
ATOM 1628 C C . ARG B 1 41 ? -3.891 23.594 10.547 1 55.81 41 ARG B C 1
ATOM 1630 O O . ARG B 1 41 ? -3.623 24.406 9.656 1 55.81 41 ARG B O 1
ATOM 1637 N N . GLY B 1 42 ? -3.549 22.359 10.445 1 56 42 GLY B N 1
ATOM 1638 C CA . GLY B 1 42 ? -2.41 22.016 9.609 1 56 42 GLY B CA 1
ATOM 1639 C C . GLY B 1 42 ? -2.777 21.828 8.148 1 56 42 GLY B C 1
ATOM 1640 O O . GLY B 1 42 ? -2.053 22.2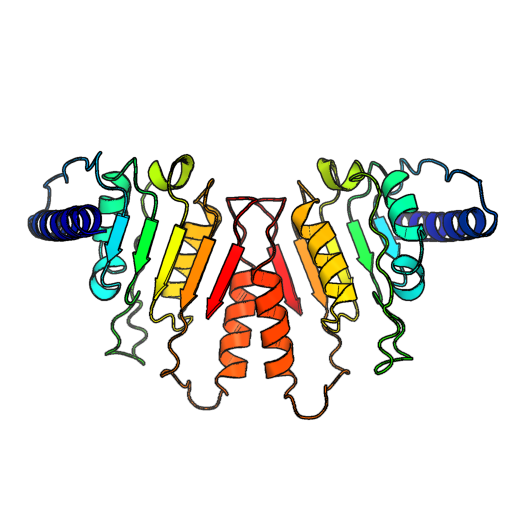66 7.254 1 56 42 GLY B O 1
ATOM 1641 N N . LEU B 1 43 ? -3.893 21.312 7.914 1 63.69 43 LEU B N 1
ATOM 1642 C CA . LEU B 1 43 ? -4.191 20.938 6.543 1 63.69 43 LEU B CA 1
ATOM 1643 C C . LEU B 1 43 ? -4.84 22.094 5.781 1 63.69 43 LEU B C 1
ATOM 1645 O O . LEU B 1 43 ? -4.758 22.156 4.555 1 63.69 43 LEU B O 1
ATOM 1649 N N . GLN B 1 44 ? -5.414 22.984 6.566 1 64.12 44 GLN B N 1
ATOM 1650 C CA . GLN B 1 44 ? -6.16 24.062 5.91 1 64.12 44 GLN B CA 1
ATOM 1651 C C . GLN B 1 44 ? -5.297 25.312 5.734 1 64.12 44 GLN B C 1
ATOM 1653 O O . GLN B 1 44 ? -5.805 26.375 5.406 1 64.12 44 GLN B O 1
ATOM 1658 N N . SER B 1 45 ? -4.082 25.141 5.973 1 69.88 45 SER B N 1
ATOM 1659 C CA . SER B 1 45 ? -3.193 26.297 5.859 1 69.88 45 SER B CA 1
ATOM 1660 C C . SER B 1 45 ? -1.827 25.891 5.316 1 69.88 45 SER B C 1
ATOM 1662 O O . SER B 1 45 ? -1.575 24.703 5.074 1 69.88 45 SER B O 1
ATOM 1664 N N . LYS B 1 46 ? -1.064 26.828 5.062 1 77.81 46 LYS B N 1
ATOM 1665 C CA . LYS B 1 46 ? 0.307 26.594 4.613 1 77.81 46 LYS B CA 1
ATOM 1666 C C . LYS B 1 46 ? 1.228 26.297 5.793 1 77.81 46 LYS B C 1
ATOM 1668 O O . LYS B 1 46 ? 2.449 26.25 5.637 1 77.81 46 LYS B O 1
ATOM 1673 N N . LEU B 1 47 ? 0.544 26.047 6.848 1 79.69 47 LEU B N 1
ATOM 1674 C CA . LEU B 1 47 ? 1.338 25.797 8.047 1 79.69 47 LEU B CA 1
ATOM 1675 C C . LEU B 1 47 ? 2.135 24.516 7.922 1 79.69 47 LEU B C 1
ATOM 1677 O O . LEU B 1 47 ? 3.35 24.5 8.141 1 79.69 47 LEU B O 1
ATOM 1681 N N . LEU B 1 48 ? 1.517 23.484 7.504 1 84.56 48 LEU B N 1
ATOM 1682 C CA . LEU B 1 48 ? 2.176 22.188 7.43 1 84.56 48 LEU B CA 1
ATOM 1683 C C . LEU B 1 48 ? 3.275 22.188 6.375 1 84.56 48 LEU B C 1
ATOM 1685 O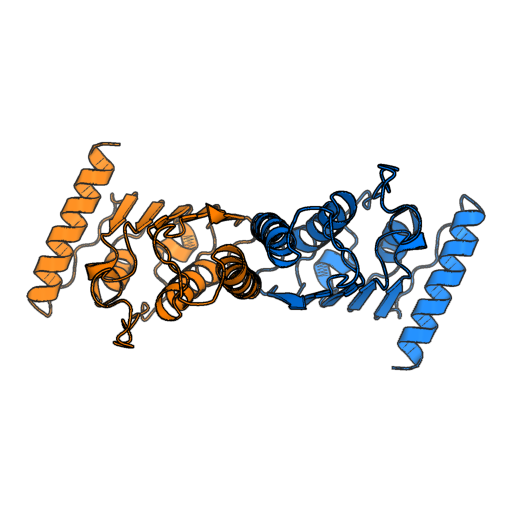 O . LEU B 1 48 ? 4.418 21.828 6.66 1 84.56 48 LEU B O 1
ATOM 1689 N N . PRO B 1 49 ? 2.977 22.688 5.156 1 87.5 49 PRO B N 1
ATOM 1690 C CA . PRO B 1 49 ? 4.059 22.766 4.172 1 87.5 49 PRO B CA 1
ATOM 1691 C C . PRO B 1 49 ? 5.258 23.562 4.672 1 87.5 49 PRO B C 1
ATOM 1693 O O . PRO B 1 49 ? 6.406 23.172 4.449 1 87.5 49 PRO B O 1
ATOM 1696 N N . ASN B 1 50 ? 4.988 24.609 5.348 1 84 50 ASN B N 1
ATOM 1697 C CA . ASN B 1 50 ? 6.062 25.469 5.852 1 84 50 ASN B CA 1
ATOM 1698 C C . ASN B 1 50 ? 6.859 24.766 6.949 1 84 50 ASN B C 1
ATOM 1700 O O . ASN B 1 50 ? 8.086 24.844 6.977 1 84 50 ASN B O 1
ATOM 1704 N N . LEU B 1 51 ? 6.176 24.141 7.777 1 86.56 51 LEU B N 1
ATOM 1705 C CA . LEU B 1 51 ? 6.84 23.438 8.875 1 86.56 51 LEU B CA 1
ATOM 1706 C C . LEU B 1 51 ? 7.719 22.312 8.352 1 86.56 51 LEU B C 1
ATOM 1708 O O . LEU B 1 51 ? 8.828 22.094 8.836 1 86.56 51 LEU B O 1
ATOM 1712 N N . LEU B 1 52 ? 7.219 21.625 7.406 1 90.62 52 LEU B N 1
ATOM 1713 C CA . LEU B 1 52 ? 7.992 20.547 6.805 1 90.62 52 LEU B CA 1
ATOM 1714 C C . LEU B 1 52 ? 9.258 21.094 6.145 1 90.62 52 LEU B C 1
ATOM 1716 O O . LEU B 1 52 ? 10.328 20.5 6.27 1 90.62 52 LEU B O 1
ATOM 1720 N N . GLU B 1 53 ? 9.141 22.203 5.504 1 90.25 53 GLU B N 1
ATOM 1721 C CA . GLU B 1 53 ? 10.273 22.828 4.824 1 90.25 53 GLU B CA 1
ATOM 1722 C C . GLU B 1 53 ? 11.328 23.281 5.824 1 90.25 53 GLU B C 1
ATOM 1724 O O . GLU B 1 53 ? 12.523 23.266 5.523 1 90.25 53 GLU B O 1
ATOM 1729 N N . CYS B 1 54 ? 10.898 23.609 6.973 1 88 54 CYS B N 1
ATOM 1730 C CA . CYS B 1 54 ? 11.812 24.188 7.953 1 88 54 CYS B CA 1
ATOM 1731 C C . CYS B 1 54 ? 12.266 23.125 8.945 1 88 54 CYS B C 1
ATOM 1733 O O . CYS B 1 54 ? 12.906 23.438 9.953 1 88 54 CYS B O 1
ATOM 1735 N N . SER B 1 55 ? 11.945 21.969 8.789 1 91.5 55 SER B N 1
ATOM 1736 C CA . SER B 1 55 ? 12.344 20.891 9.695 1 91.5 55 SER B CA 1
ATOM 1737 C C . SER B 1 55 ? 13.078 19.781 8.953 1 91.5 55 SER B C 1
ATOM 1739 O O . SER B 1 55 ? 12.562 18.672 8.82 1 91.5 55 SER B O 1
ATOM 1741 N N . PRO B 1 56 ? 14.352 20.016 8.539 1 94.12 56 PRO B N 1
ATOM 1742 C CA . PRO B 1 56 ? 15.07 19.078 7.672 1 94.12 56 PRO B CA 1
ATOM 1743 C C . PRO B 1 56 ? 15.391 17.766 8.367 1 94.12 56 PRO B C 1
ATOM 1745 O O . PRO B 1 56 ? 15.672 16.766 7.699 1 94.12 56 PRO B O 1
ATOM 1748 N N . ASN B 1 57 ? 15.297 17.703 9.719 1 95.31 57 ASN B N 1
ATOM 1749 C CA . ASN B 1 57 ? 15.68 16.484 10.438 1 95.31 57 ASN B CA 1
ATOM 1750 C C . ASN B 1 57 ? 14.477 15.797 11.078 1 95.31 57 ASN B C 1
ATOM 1752 O O . ASN B 1 57 ? 14.633 14.961 11.961 1 95.31 57 ASN B O 1
ATOM 1756 N N . LEU B 1 58 ? 13.281 16.172 10.602 1 95.56 58 LEU B N 1
ATOM 1757 C CA . LEU B 1 58 ? 12.047 15.586 11.117 1 95.56 58 LEU B CA 1
ATOM 1758 C C . LEU B 1 58 ? 12.023 14.078 10.875 1 95.56 58 LEU B C 1
ATOM 1760 O O . LEU B 1 58 ? 12.297 13.625 9.758 1 95.56 58 LEU B O 1
ATOM 1764 N N . ARG B 1 59 ? 11.711 13.312 11.914 1 97.25 59 ARG B N 1
ATOM 1765 C CA . ARG B 1 59 ? 11.703 11.852 11.797 1 97.25 59 ARG B CA 1
ATOM 1766 C C . ARG B 1 59 ? 10.312 11.289 12.031 1 97.25 59 ARG B C 1
ATOM 1768 O O . ARG B 1 59 ? 9.969 10.219 11.508 1 97.25 59 ARG B O 1
ATOM 1775 N N . THR B 1 60 ? 9.578 11.977 12.914 1 96 60 THR B N 1
ATOM 1776 C CA . THR B 1 60 ? 8.234 11.516 13.25 1 96 60 THR B CA 1
ATOM 1777 C C . THR B 1 60 ? 7.23 12.656 13.148 1 96 60 THR B C 1
ATOM 1779 O O . THR B 1 60 ? 7.473 13.758 13.648 1 96 60 THR B O 1
ATOM 1782 N N . LEU B 1 61 ? 6.121 12.422 12.398 1 93.38 61 LEU B N 1
ATOM 1783 C CA . LEU B 1 61 ? 5.035 13.383 12.219 1 93.38 61 LEU B CA 1
ATOM 1784 C C . LEU B 1 61 ? 3.711 12.797 12.703 1 93.38 61 LEU B C 1
ATOM 1786 O O . LEU B 1 61 ? 3.361 11.664 12.359 1 93.38 61 LEU B O 1
ATOM 1790 N N . GLY B 1 62 ? 3.029 13.523 13.531 1 91.06 62 GLY B N 1
ATOM 1791 C CA . GLY B 1 62 ? 1.736 13.094 14.039 1 91.06 62 GLY B CA 1
ATOM 1792 C C . GLY B 1 62 ? 0.647 14.133 13.852 1 91.06 62 GLY B C 1
ATOM 1793 O O . GLY B 1 62 ? 0.885 15.328 14.031 1 91.06 62 GLY B O 1
ATOM 1794 N N . PHE B 1 63 ? -0.569 13.562 13.398 1 84.25 63 PHE B N 1
ATOM 1795 C CA . PHE B 1 63 ? -1.781 14.375 13.297 1 84.25 63 PHE B CA 1
ATOM 1796 C C . PHE B 1 63 ? -2.824 13.906 14.305 1 84.25 63 PHE B C 1
ATOM 1798 O O . PHE B 1 63 ? -3.195 12.727 14.328 1 84.25 63 PHE B O 1
ATOM 1805 N N . GLU B 1 64 ? -3.188 14.82 15.117 1 78.38 64 GLU B N 1
ATOM 1806 C CA . GLU B 1 64 ? -4.285 14.453 16 1 78.38 64 GLU B CA 1
ATOM 1807 C C . GLU B 1 64 ? -5.586 14.266 15.227 1 78.38 64 GLU B C 1
ATOM 1809 O O . GLU B 1 64 ? -6.281 13.258 15.406 1 78.38 64 GLU B O 1
ATOM 1814 N N . ALA B 1 65 ? -5.965 15.312 14.422 1 73.25 65 ALA B N 1
ATOM 1815 C CA . ALA B 1 65 ? -7.125 15.258 13.531 1 73.25 65 ALA B CA 1
ATOM 1816 C C . ALA B 1 65 ? -6.855 16.016 12.234 1 73.25 65 ALA B C 1
ATOM 1818 O O . ALA B 1 65 ? -6.238 17.078 12.25 1 73.25 65 ALA B O 1
ATOM 1819 N N . LEU B 1 66 ? -7.023 15.5 10.992 1 65.19 66 LEU B N 1
ATOM 1820 C CA . LEU B 1 66 ? -6.785 16.156 9.711 1 65.19 66 LEU B CA 1
ATOM 1821 C C . LEU B 1 66 ? -7.953 17.062 9.336 1 65.19 66 LEU B C 1
ATOM 1823 O O . LEU B 1 66 ? -7.816 17.953 8.492 1 65.19 66 LEU B O 1
ATOM 1827 N N . GLY B 1 67 ? -9.062 17.172 10.102 1 60.47 67 GLY B N 1
ATOM 1828 C CA . GLY B 1 67 ? -10.203 18.016 9.773 1 60.47 67 GLY B CA 1
ATOM 1829 C C . GLY B 1 67 ? -11.094 18.312 10.961 1 60.47 67 GLY B C 1
ATOM 1830 O O . GLY B 1 67 ? -10.93 17.719 12.031 1 60.47 67 GLY B O 1
ATOM 1831 N N . ASP B 1 68 ? -11.758 19.531 10.812 1 55.06 68 ASP B N 1
ATOM 1832 C CA . ASP B 1 68 ? -12.68 19.969 11.852 1 55.06 68 ASP B CA 1
ATOM 1833 C C . ASP B 1 68 ? -13.836 18.984 12.016 1 55.06 68 ASP B C 1
ATOM 1835 O O . ASP B 1 68 ? -14.383 18.484 11.031 1 55.06 68 ASP B O 1
ATOM 1839 N N . TYR B 1 69 ? -13.922 18.344 13.188 1 51.62 69 TYR B N 1
ATOM 1840 C CA . TYR B 1 69 ? -15.07 17.531 13.594 1 51.62 69 TYR B CA 1
ATOM 1841 C C . TYR B 1 69 ? -16.375 18.219 13.242 1 51.62 69 TYR B C 1
ATOM 1843 O O . TYR B 1 69 ? -17.391 17.562 13.016 1 51.62 69 TYR B O 1
ATOM 1851 N N . ALA B 1 70 ? -16.375 19.484 13.547 1 47.75 70 ALA B N 1
ATOM 1852 C CA . ALA B 1 70 ? -17.688 20.109 13.539 1 47.75 70 ALA B CA 1
ATOM 1853 C C . ALA B 1 70 ? -18.438 19.812 12.242 1 47.75 70 ALA B C 1
ATOM 1855 O O . ALA B 1 70 ? -19.656 19.75 12.219 1 47.75 70 ALA B O 1
ATOM 1856 N N . TYR B 1 71 ? -17.953 20.281 11.039 1 44.84 71 TYR B N 1
ATOM 1857 C CA . TYR B 1 71 ? -18.797 20.25 9.859 1 44.84 71 TYR B CA 1
ATOM 1858 C C . TYR B 1 71 ? -18.688 18.922 9.133 1 44.84 71 TYR B C 1
ATOM 1860 O O . TYR B 1 71 ? -17.75 18.703 8.359 1 44.84 71 TYR B O 1
ATOM 1868 N N . TYR B 1 72 ? -19.125 17.859 9.789 1 45.5 72 TYR B N 1
ATOM 1869 C CA . TYR B 1 72 ? -19.344 16.594 9.078 1 45.5 72 TYR B CA 1
ATOM 1870 C C . TYR B 1 72 ? -19.594 16.859 7.594 1 45.5 72 TYR B C 1
ATOM 1872 O O . TYR B 1 72 ? -19.078 16.125 6.738 1 45.5 72 TYR B O 1
ATOM 1880 N N . ASP B 1 73 ? -20.953 17.312 7.391 1 42.66 73 ASP B N 1
ATOM 1881 C CA . ASP B 1 73 ? -21.703 17.312 6.141 1 42.66 73 ASP B CA 1
ATOM 1882 C C . ASP B 1 73 ? -21.047 18.203 5.102 1 42.66 73 ASP B C 1
ATOM 1884 O O . ASP B 1 73 ? -21.484 18.266 3.949 1 42.66 73 ASP B O 1
ATOM 1888 N N . THR B 1 74 ? -20.734 19.516 5.551 1 43.28 74 THR B N 1
ATOM 1889 C CA . THR B 1 74 ? -20.547 20.469 4.461 1 43.28 74 THR B CA 1
ATOM 1890 C C . THR B 1 74 ? -19.234 20.188 3.734 1 43.28 74 THR B C 1
ATOM 1892 O O . THR B 1 74 ? -18.234 19.812 4.359 1 43.28 74 THR B O 1
ATOM 1895 N N . ASP B 1 75 ? -19.359 19.766 2.615 1 44 75 ASP B N 1
ATOM 1896 C CA . ASP B 1 75 ? -18.344 19.766 1.556 1 44 75 ASP B CA 1
ATOM 1897 C C . ASP B 1 75 ? -17.312 20.859 1.791 1 44 75 ASP B C 1
ATOM 1899 O O . ASP B 1 75 ? -16.734 21.391 0.839 1 44 75 ASP B O 1
ATOM 1903 N N . HIS B 1 76 ? -17.484 21.609 2.822 1 48.47 76 HIS B N 1
ATOM 1904 C CA . HIS B 1 76 ? -16.438 22.625 2.803 1 48.47 76 HIS B CA 1
ATOM 1905 C C . HIS B 1 76 ? -15.062 21.984 2.695 1 48.47 76 HIS B C 1
ATOM 1907 O O . HIS B 1 76 ? -14.672 21.188 3.549 1 48.47 76 HIS B O 1
ATOM 1913 N N . SER B 1 77 ? -14.688 21.75 1.575 1 50.41 77 SER B N 1
ATOM 1914 C CA . SER B 1 77 ? -13.5 21.234 0.907 1 50.41 77 SER B CA 1
ATOM 1915 C C . SER B 1 77 ? -12.234 21.547 1.695 1 50.41 77 SER B C 1
ATOM 1917 O O . SER B 1 77 ? -11.82 22.719 1.769 1 50.41 77 SER B O 1
ATOM 1919 N N . GLN B 1 78 ? -12.305 21.219 3.08 1 59.22 78 GLN B N 1
ATOM 1920 C CA . GLN B 1 78 ? -10.945 21.328 3.6 1 59.22 78 GLN B CA 1
ATOM 1921 C C . GLN B 1 78 ? -9.914 21.078 2.504 1 59.22 78 GLN B C 1
ATOM 1923 O O . GLN B 1 78 ? -10.016 20.109 1.758 1 59.22 78 GLN B O 1
ATOM 1928 N N . VAL B 1 79 ? -9.359 22.25 2.146 1 68.5 79 VAL B N 1
ATOM 1929 C CA . VAL B 1 79 ? -8.422 22.266 1.027 1 68.5 79 VAL B CA 1
ATOM 1930 C C . VAL B 1 79 ? -7.027 21.891 1.518 1 68.5 79 VAL B C 1
ATOM 1932 O O . VAL B 1 79 ? -6.555 22.422 2.527 1 68.5 79 VAL B O 1
ATOM 1935 N N . TRP B 1 80 ? -6.551 20.797 1.234 1 79.56 80 TRP B N 1
ATOM 1936 C CA . TRP B 1 80 ? -5.156 20.391 1.398 1 79.56 80 TRP B CA 1
ATOM 1937 C C . TRP B 1 80 ? -4.246 21.203 0.479 1 79.56 80 TRP B C 1
ATOM 1939 O O . TRP B 1 80 ? -4.48 21.266 -0.73 1 79.56 80 TRP B O 1
ATOM 1949 N N . TYR B 1 81 ? -3.312 21.938 1.184 1 80.44 81 TYR B N 1
ATOM 1950 C CA . TYR B 1 81 ? -2.281 22.672 0.457 1 80.44 81 TYR B CA 1
ATOM 1951 C C . TYR B 1 81 ? -0.944 21.938 0.525 1 80.44 81 TYR B C 1
ATOM 1953 O O . TYR B 1 81 ? -0.193 22.094 1.491 1 80.44 81 TYR B O 1
ATOM 1961 N N . PRO B 1 82 ? -0.672 21.203 -0.501 1 87.56 82 PRO B N 1
ATOM 1962 C CA . PRO B 1 82 ? 0.605 20.484 -0.47 1 87.56 82 PRO B CA 1
ATOM 1963 C C . PRO B 1 82 ? 1.807 21.406 -0.634 1 87.56 82 PRO B C 1
ATOM 1965 O O . PRO B 1 82 ? 1.674 22.5 -1.18 1 87.56 82 PRO B O 1
ATOM 1968 N N . PRO B 1 83 ? 2.91 20.969 -0.145 1 89.88 83 PRO B N 1
ATOM 1969 C CA . PRO B 1 83 ? 4.137 21.734 -0.4 1 89.88 83 PRO B CA 1
ATOM 1970 C C . PRO B 1 83 ? 4.41 21.922 -1.89 1 89.88 83 PRO B C 1
ATOM 1972 O O . PRO B 1 83 ? 4.051 21.078 -2.703 1 89.88 83 PRO B O 1
ATOM 1975 N N . GLU B 1 84 ? 4.988 23.094 -2.186 1 87.69 84 GLU B N 1
ATOM 1976 C CA . GLU B 1 84 ? 5.371 23.375 -3.564 1 87.69 84 GLU B CA 1
ATOM 1977 C C . GLU B 1 84 ? 6.449 22.406 -4.051 1 87.69 84 GLU B C 1
ATOM 1979 O O . GLU B 1 84 ? 6.457 22.016 -5.215 1 87.69 84 GLU B O 1
ATOM 1984 N N . HIS B 1 85 ? 7.32 22.156 -3.135 1 94.44 85 HIS B N 1
ATOM 1985 C CA . HIS B 1 85 ? 8.375 21.172 -3.361 1 94.44 85 HIS B CA 1
ATOM 1986 C C . HIS B 1 85 ? 8.398 20.125 -2.254 1 94.44 85 HIS B C 1
ATOM 1988 O O . HIS B 1 85 ? 7.98 20.406 -1.125 1 94.44 85 HIS B O 1
ATOM 1994 N N . VAL B 1 86 ? 8.898 19 -2.666 1 97.31 86 VAL B N 1
ATOM 1995 C CA . VAL B 1 86 ? 8.961 17.938 -1.668 1 97.31 86 VAL B CA 1
ATOM 1996 C C . VAL B 1 86 ? 10 18.281 -0.604 1 97.31 86 VAL B C 1
ATOM 1998 O O . VAL B 1 86 ? 11.188 18.422 -0.908 1 97.31 86 VAL B O 1
ATOM 2001 N N . PRO B 1 87 ? 9.586 18.5 0.603 1 96.31 87 PRO B N 1
ATOM 2002 C CA . PRO B 1 87 ? 10.523 18.844 1.672 1 96.31 87 PRO B CA 1
ATOM 2003 C C . PRO B 1 87 ? 11.625 17.797 1.858 1 96.31 87 PRO B C 1
ATOM 2005 O O . PRO B 1 87 ? 11.383 16.609 1.67 1 96.31 87 PRO B O 1
ATOM 2008 N N . THR B 1 88 ? 12.758 18.234 2.271 1 96.75 88 THR B N 1
ATOM 2009 C CA . THR B 1 88 ? 13.938 17.391 2.432 1 96.75 88 THR B CA 1
ATOM 2010 C C . THR B 1 88 ? 13.68 16.281 3.451 1 96.75 88 THR B C 1
ATOM 2012 O O . THR B 1 88 ? 14.148 15.156 3.289 1 96.75 88 THR B O 1
ATOM 2015 N N . CYS B 1 89 ? 12.945 16.609 4.484 1 97.69 89 CYS B N 1
ATOM 2016 C CA . CYS B 1 89 ? 12.719 15.633 5.539 1 97.69 89 CYS B CA 1
ATOM 2017 C C . CYS B 1 89 ? 11.961 14.422 5.008 1 97.69 89 CYS B C 1
ATOM 2019 O O . CYS B 1 89 ? 12.164 13.297 5.477 1 97.69 89 CYS B O 1
ATOM 2021 N N . LEU B 1 90 ? 11.102 14.57 3.992 1 98.38 90 LEU B N 1
ATOM 2022 C CA . LEU B 1 90 ? 10.375 13.445 3.398 1 98.38 90 LEU B CA 1
ATOM 2023 C C . LEU B 1 90 ? 11.32 12.539 2.621 1 98.38 90 LEU B C 1
ATOM 2025 O O . LEU B 1 90 ? 11.109 11.328 2.555 1 98.38 90 LEU B O 1
ATOM 2029 N N . LEU B 1 91 ? 12.383 13.094 2.113 1 98.25 91 LEU B N 1
ATOM 2030 C CA . LEU B 1 91 ? 13.32 12.352 1.271 1 98.25 91 LEU B CA 1
ATOM 2031 C C . LEU B 1 91 ? 14.352 11.625 2.121 1 98.25 91 LEU B C 1
ATOM 2033 O O . LEU B 1 91 ? 14.844 10.57 1.733 1 98.25 91 LEU B O 1
ATOM 2037 N N . VAL B 1 92 ? 14.641 12.18 3.33 1 98.12 92 VAL B N 1
ATOM 2038 C CA . VAL B 1 92 ? 15.898 11.727 3.91 1 98.12 92 VAL B CA 1
ATOM 2039 C C . VAL B 1 92 ? 15.664 11.25 5.34 1 98.12 92 VAL B C 1
ATOM 2041 O O . VAL B 1 92 ? 16.391 10.383 5.84 1 98.12 92 VAL B O 1
ATOM 2044 N N . THR B 1 93 ? 14.602 11.797 6.047 1 98.44 93 THR B N 1
ATOM 2045 C CA . THR B 1 93 ? 14.688 11.523 7.477 1 98.44 93 THR B CA 1
ATOM 2046 C C . THR B 1 93 ? 13.336 11.062 8.016 1 98.44 93 THR B C 1
ATOM 2048 O O . THR B 1 93 ? 13.273 10.398 9.055 1 98.44 93 THR B O 1
ATOM 2051 N N . LEU B 1 94 ? 12.227 11.391 7.469 1 98.38 94 LEU B N 1
ATOM 2052 C CA . LEU B 1 94 ? 10.898 11.102 8.008 1 98.38 94 LEU B CA 1
ATOM 2053 C C . LEU B 1 94 ? 10.594 9.617 7.934 1 98.38 94 LEU B C 1
ATOM 2055 O O . LEU B 1 94 ? 10.344 9.086 6.848 1 98.38 94 LEU B O 1
ATOM 2059 N N . GLU B 1 95 ? 10.445 8.992 9.117 1 98.56 95 GLU B N 1
ATOM 2060 C CA . GLU B 1 95 ? 10.352 7.539 9.164 1 98.56 95 GLU B CA 1
ATOM 2061 C C . GLU B 1 95 ? 8.969 7.09 9.633 1 98.56 95 GLU B C 1
ATOM 2063 O O . GLU B 1 95 ? 8.562 5.953 9.383 1 98.56 95 GLU B O 1
ATOM 2068 N N . LYS B 1 96 ? 8.336 7.945 10.383 1 98.5 96 LYS B N 1
ATOM 2069 C CA . LYS B 1 96 ? 7.074 7.539 10.984 1 98.5 96 LYS B CA 1
ATOM 2070 C C . LYS B 1 96 ? 6.031 8.648 10.867 1 98.5 96 LYS B C 1
ATOM 2072 O O . LYS B 1 96 ? 6.324 9.812 11.148 1 98.5 96 LYS B O 1
ATOM 2077 N N . ILE B 1 97 ? 4.809 8.305 10.484 1 96.62 97 ILE B N 1
ATOM 2078 C CA . ILE B 1 97 ? 3.678 9.227 10.469 1 96.62 97 ILE B CA 1
ATOM 2079 C C . ILE B 1 97 ? 2.488 8.602 11.188 1 96.62 97 ILE B C 1
ATOM 2081 O O . ILE B 1 97 ? 2.133 7.449 10.922 1 96.62 97 ILE B O 1
ATOM 2085 N N . ASP B 1 98 ? 1.911 9.336 12.078 1 93.94 98 ASP B N 1
ATOM 2086 C CA . ASP B 1 98 ? 0.692 8.938 12.773 1 93.94 98 ASP B CA 1
ATOM 2087 C C . ASP B 1 98 ? -0.481 9.836 12.391 1 93.94 98 ASP B C 1
ATOM 2089 O O . ASP B 1 98 ? -0.469 11.039 12.664 1 93.94 98 ASP B O 1
ATOM 2093 N N . MET B 1 99 ? -1.46 9.195 11.688 1 90.56 99 MET B N 1
ATOM 2094 C CA . MET B 1 99 ? -2.66 9.922 11.281 1 90.56 99 MET B CA 1
ATOM 2095 C C . MET B 1 99 ? -3.824 9.625 12.219 1 90.56 99 MET B C 1
ATOM 2097 O O . MET B 1 99 ? -4.375 8.523 12.195 1 90.56 99 MET B O 1
ATOM 2101 N N . GLY B 1 100 ? -4.137 10.695 12.953 1 86.75 100 GLY B N 1
ATOM 2102 C CA . GLY B 1 100 ? -5.207 10.5 13.914 1 86.75 100 GLY B CA 1
ATOM 2103 C C . GLY B 1 100 ? -6.559 10.969 13.414 1 86.75 100 GLY B C 1
ATOM 2104 O O . GLY B 1 100 ? -6.641 11.711 12.43 1 86.75 100 GLY B O 1
ATOM 2105 N N . ILE B 1 101 ? -7.617 10.398 14.102 1 81.62 101 ILE B N 1
ATOM 2106 C CA . ILE B 1 101 ? -9.031 10.68 13.867 1 81.62 101 ILE B CA 1
ATOM 2107 C C . ILE B 1 101 ? -9.32 10.695 12.367 1 81.62 101 ILE B C 1
ATOM 2109 O O . ILE B 1 101 ? -9.867 11.664 11.844 1 81.62 101 ILE B O 1
ATOM 2113 N N . PHE B 1 102 ? -8.906 9.68 11.719 1 88.12 102 PHE B N 1
ATOM 2114 C CA . PHE B 1 102 ? -9.039 9.539 10.273 1 88.12 102 PHE B CA 1
ATOM 2115 C C . PHE B 1 102 ? -10.445 9.086 9.898 1 88.12 102 PHE B C 1
ATOM 2117 O O . PHE B 1 102 ? -10.953 8.094 10.438 1 88.12 102 PHE B O 1
ATOM 2124 N N . ARG B 1 103 ? -11.062 9.789 9.016 1 85.31 103 ARG B N 1
ATOM 2125 C CA . ARG B 1 103 ? -12.445 9.508 8.641 1 85.31 103 ARG B CA 1
ATOM 2126 C C . ARG B 1 103 ? -12.531 8.984 7.215 1 85.31 103 ARG B C 1
ATOM 2128 O O . ARG B 1 103 ? -13.586 8.508 6.789 1 85.31 103 ARG B O 1
ATOM 2135 N N . GLY B 1 104 ? -11.398 9.031 6.457 1 87.38 104 GLY B N 1
ATOM 2136 C CA . GLY B 1 104 ? -11.406 8.531 5.086 1 87.38 104 GLY B CA 1
ATOM 2137 C C . GLY B 1 104 ? -11.977 9.531 4.094 1 87.38 104 GLY B C 1
ATOM 2138 O O . GLY B 1 104 ? -12.375 9.156 2.99 1 87.38 104 GLY B O 1
ATOM 2139 N N . LEU B 1 105 ? -12.07 10.75 4.5 1 84.56 105 LEU B N 1
ATOM 2140 C CA . LEU B 1 105 ? -12.562 11.789 3.604 1 84.56 105 LEU B CA 1
ATOM 2141 C C . LEU B 1 105 ? -11.57 12.039 2.469 1 84.56 105 LEU B C 1
ATOM 2143 O O . LEU B 1 105 ? -10.375 11.789 2.619 1 84.56 105 LEU B O 1
ATOM 2147 N N . 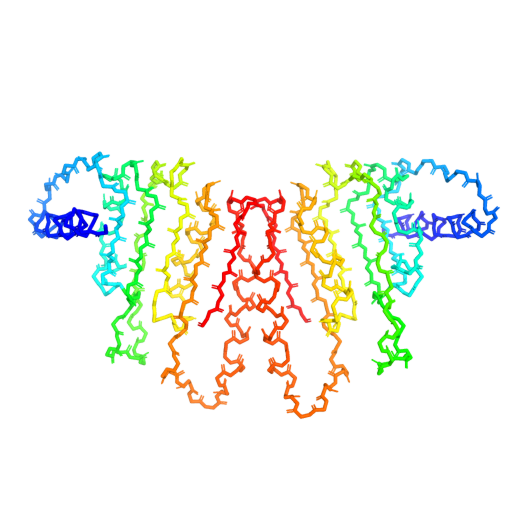GLN B 1 106 ? -12.07 12.523 1.396 1 86.06 106 GLN B N 1
ATOM 2148 C CA . GLN B 1 106 ? -11.258 12.734 0.205 1 86.06 106 GLN B CA 1
ATOM 2149 C C . GLN B 1 106 ? -10.047 13.609 0.517 1 86.06 106 GLN B C 1
ATOM 2151 O O . GLN B 1 106 ? -8.938 13.336 0.05 1 86.06 106 GLN B O 1
ATOM 2156 N N . CYS B 1 107 ? -10.25 14.703 1.269 1 84 107 CYS B N 1
ATOM 2157 C CA . CYS B 1 107 ? -9.148 15.594 1.605 1 84 107 CYS B CA 1
ATOM 2158 C C . CYS B 1 107 ? -8.109 14.883 2.455 1 84 107 CYS B C 1
ATOM 2160 O O . CYS B 1 107 ? -6.906 15.133 2.311 1 84 107 CYS B O 1
ATOM 2162 N N . GLU B 1 108 ? -8.539 14.062 3.312 1 87.25 108 GLU B N 1
ATOM 2163 C CA . GLU B 1 108 ? -7.621 13.289 4.141 1 87.25 108 GLU B CA 1
ATOM 2164 C C . GLU B 1 108 ? -6.832 12.289 3.303 1 87.25 108 GLU B C 1
ATOM 2166 O O . GLU B 1 108 ? -5.629 12.102 3.512 1 87.25 108 GLU B O 1
ATOM 2171 N N . LEU B 1 109 ? -7.551 11.672 2.379 1 91.88 109 LEU B N 1
ATOM 2172 C CA . LEU B 1 109 ? -6.91 10.711 1.488 1 91.88 109 LEU B CA 1
ATOM 2173 C C . LEU B 1 109 ? -5.836 11.391 0.643 1 91.88 109 LEU B C 1
ATOM 2175 O O . LEU B 1 109 ? -4.797 10.789 0.36 1 91.88 109 LEU B O 1
ATOM 2179 N N . LYS B 1 110 ? -6.07 12.578 0.27 1 91.75 110 LYS B N 1
ATOM 2180 C CA . LYS B 1 110 ? -5.082 13.328 -0.494 1 91.75 110 LYS B CA 1
ATOM 2181 C C . LYS B 1 110 ? -3.82 13.57 0.33 1 91.75 110 LYS B C 1
ATOM 2183 O O . LYS B 1 110 ? -2.709 13.539 -0.202 1 91.75 110 LYS B O 1
ATOM 2188 N N . VAL B 1 111 ? -4.047 13.859 1.562 1 91.12 111 V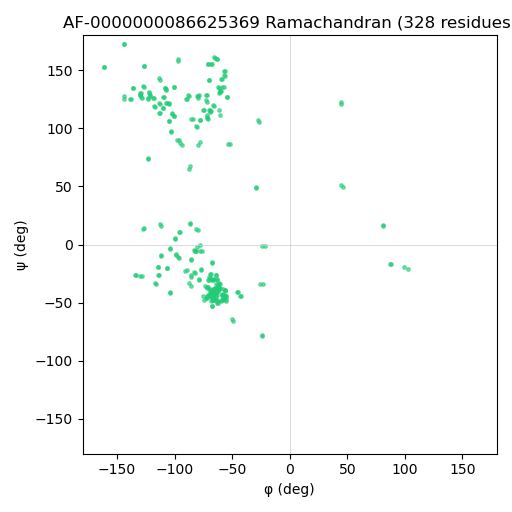AL B N 1
ATOM 2189 C CA . VAL B 1 111 ? -2.912 14.055 2.459 1 91.12 111 VAL B CA 1
ATOM 2190 C C . VAL B 1 111 ? -2.119 12.758 2.588 1 91.12 111 VAL B C 1
ATOM 2192 O O . VAL B 1 111 ? -0.895 12.758 2.447 1 91.12 111 VAL B O 1
ATOM 2195 N N . VAL B 1 112 ? -2.797 11.68 2.842 1 94.62 112 VAL B N 1
ATOM 2196 C CA . VAL B 1 112 ? -2.166 10.367 2.959 1 94.62 112 VAL B CA 1
ATOM 2197 C C . VAL B 1 112 ? -1.411 10.039 1.674 1 94.62 112 VAL B C 1
ATOM 2199 O O . VAL B 1 112 ? -0.255 9.617 1.717 1 94.62 112 VAL B O 1
ATOM 2202 N N . GLU B 1 113 ? -2.059 10.258 0.592 1 96.69 113 GLU B N 1
ATOM 2203 C CA . GLU B 1 113 ? -1.444 10 -0.706 1 96.69 113 GLU B CA 1
ATOM 2204 C C . GLU B 1 113 ? -0.151 10.789 -0.876 1 96.69 113 GLU B C 1
ATOM 2206 O O . GLU B 1 113 ? 0.854 10.25 -1.348 1 96.69 113 GLU B O 1
ATOM 2211 N N . TYR B 1 114 ? -0.151 12.023 -0.508 1 96 114 TYR B N 1
ATOM 2212 C CA . TYR B 1 114 ? 1.032 12.867 -0.631 1 96 114 TYR B CA 1
ATOM 2213 C C . TYR B 1 114 ? 2.197 12.289 0.164 1 96 114 TYR B C 1
ATOM 2215 O O . TYR B 1 114 ? 3.311 12.172 -0.353 1 96 114 TYR B O 1
ATOM 2223 N N . PHE B 1 115 ? 1.905 11.945 1.336 1 97.25 115 PHE B N 1
ATOM 2224 C CA . PHE B 1 115 ? 2.984 11.484 2.203 1 97.25 115 PHE B CA 1
ATOM 2225 C C . PHE B 1 115 ? 3.475 10.109 1.771 1 97.25 115 PHE B C 1
ATOM 2227 O O . PHE B 1 115 ? 4.68 9.867 1.7 1 97.25 115 PHE B O 1
ATOM 2234 N N . LEU B 1 116 ? 2.572 9.188 1.458 1 98.31 116 LEU B N 1
ATOM 2235 C CA . LEU B 1 116 ? 2.965 7.84 1.053 1 98.31 116 LEU B CA 1
ATOM 2236 C C . LEU B 1 116 ? 3.812 7.879 -0.214 1 98.31 116 LEU B C 1
ATOM 2238 O O . LEU B 1 116 ? 4.797 7.145 -0.332 1 98.31 116 LEU B O 1
ATOM 2242 N N . THR B 1 117 ? 3.484 8.734 -1.11 1 97.69 117 THR B N 1
ATOM 2243 C CA . THR B 1 117 ? 4.137 8.773 -2.414 1 97.69 117 THR B CA 1
ATOM 2244 C C . THR B 1 117 ? 5.496 9.461 -2.318 1 97.69 117 THR B C 1
ATOM 2246 O O . THR B 1 117 ? 6.43 9.102 -3.035 1 97.69 117 THR B O 1
ATOM 2249 N N . ASN B 1 118 ? 5.641 10.43 -1.374 1 97.94 118 ASN B N 1
ATOM 2250 C CA . ASN B 1 118 ? 6.82 11.281 -1.425 1 97.94 118 ASN B CA 1
ATOM 2251 C C . ASN B 1 118 ? 7.816 10.93 -0.324 1 97.94 118 ASN B C 1
ATOM 2253 O O . ASN B 1 118 ? 8.977 11.336 -0.38 1 97.94 118 ASN B O 1
ATOM 2257 N N . ALA B 1 119 ? 7.383 10.281 0.698 1 98.25 119 ALA B N 1
ATOM 2258 C CA . ALA B 1 119 ? 8.305 9.93 1.777 1 98.25 119 ALA B CA 1
ATOM 2259 C C . ALA B 1 119 ? 9.172 8.734 1.396 1 98.25 119 ALA B C 1
ATOM 2261 O O . ALA B 1 119 ? 8.719 7.586 1.462 1 98.25 119 ALA B O 1
ATOM 2262 N N . LYS B 1 120 ? 10.383 8.992 1.145 1 98.5 120 LYS B N 1
ATOM 2263 C CA . LYS B 1 120 ? 11.242 7.996 0.509 1 98.5 120 LYS B CA 1
ATOM 2264 C C . LYS B 1 120 ? 11.852 7.059 1.545 1 98.5 120 LYS B C 1
ATOM 2266 O O . LYS B 1 120 ? 12.383 6 1.196 1 98.5 120 LYS B O 1
ATOM 2271 N N . VAL B 1 121 ? 11.773 7.398 2.85 1 98.5 121 VAL B N 1
ATOM 2272 C CA . VAL B 1 121 ? 12.406 6.551 3.857 1 98.5 121 VAL B CA 1
ATOM 2273 C C . VAL B 1 121 ? 11.383 6.18 4.93 1 98.5 121 VAL B C 1
ATOM 2275 O O . VAL B 1 121 ? 11.758 5.734 6.02 1 98.5 121 VAL B O 1
ATOM 2278 N N . LEU B 1 122 ? 10.086 6.41 4.66 1 98.69 122 LEU B N 1
ATOM 2279 C CA . LEU B 1 122 ? 9.016 6.105 5.602 1 98.69 122 LEU B CA 1
ATOM 2280 C C . LEU B 1 122 ? 8.984 4.617 5.926 1 98.69 122 LEU B C 1
ATOM 2282 O O . LEU B 1 122 ? 9.055 3.779 5.023 1 98.69 122 LEU B O 1
ATOM 2286 N N . LYS B 1 123 ? 8.914 4.309 7.137 1 98.44 123 LYS B N 1
ATOM 2287 C CA . LYS B 1 123 ? 8.852 2.916 7.574 1 98.44 123 LYS B CA 1
ATOM 2288 C C . LYS B 1 123 ? 7.43 2.537 7.988 1 98.44 123 LYS B C 1
ATOM 2290 O O . LYS B 1 123 ? 6.953 1.446 7.668 1 98.44 123 LYS B O 1
ATOM 2295 N N . ILE B 1 124 ? 6.801 3.51 8.703 1 98.44 124 ILE B N 1
ATOM 2296 C CA . ILE B 1 124 ? 5.477 3.191 9.234 1 98.44 124 ILE B CA 1
ATOM 2297 C C . ILE B 1 124 ? 4.547 4.391 9.055 1 98.44 124 ILE B C 1
ATOM 2299 O O . ILE B 1 124 ? 4.879 5.508 9.453 1 98.44 124 ILE B O 1
ATOM 2303 N N . MET B 1 125 ? 3.449 4.203 8.445 1 97.94 125 MET B N 1
ATOM 2304 C CA . MET B 1 125 ? 2.305 5.102 8.562 1 97.94 125 MET B CA 1
ATOM 2305 C C . MET B 1 125 ? 1.165 4.438 9.328 1 97.94 125 MET B C 1
ATOM 2307 O O . MET B 1 125 ? 0.624 3.424 8.883 1 97.94 125 MET B O 1
ATOM 2311 N N . HIS B 1 126 ? 0.837 4.996 10.406 1 97.31 126 HIS B N 1
ATOM 2312 C CA . HIS B 1 126 ? -0.263 4.48 11.211 1 97.31 126 HIS B CA 1
ATOM 2313 C C . HIS B 1 126 ? -1.505 5.352 11.07 1 97.31 126 HIS B C 1
ATOM 2315 O O . HIS B 1 126 ? -1.46 6.555 11.352 1 97.31 126 HIS B O 1
ATOM 2321 N N . ILE B 1 127 ? -2.576 4.762 10.633 1 95.19 127 ILE B N 1
ATOM 2322 C CA . ILE B 1 127 ? -3.85 5.453 10.461 1 95.19 127 ILE B CA 1
ATOM 2323 C C . ILE B 1 127 ? -4.836 5.008 11.539 1 95.19 127 ILE B C 1
ATOM 2325 O O . ILE B 1 127 ? -5.148 3.82 11.648 1 95.19 127 ILE B O 1
ATOM 2329 N N . TRP B 1 128 ? -5.297 6 12.297 1 91.62 128 TRP B N 1
ATOM 2330 C CA . TRP B 1 128 ? -6.273 5.75 13.352 1 91.62 128 TRP B CA 1
ATOM 2331 C C . TRP B 1 128 ? -7.66 6.23 12.93 1 91.62 128 TRP B C 1
ATOM 2333 O O . TRP B 1 128 ? -7.934 7.434 12.93 1 91.62 128 TRP B O 1
ATOM 2343 N N . PHE B 1 129 ? -8.547 5.262 12.609 1 89.12 129 PHE B N 1
ATOM 2344 C CA . PHE B 1 129 ? -9.883 5.602 12.141 1 89.12 129 PHE B CA 1
ATOM 2345 C C . PHE B 1 129 ? -10.719 6.195 13.266 1 89.12 129 PHE B C 1
ATOM 2347 O O . PHE B 1 129 ? -10.617 5.762 14.414 1 89.12 129 PHE B O 1
ATOM 2354 N N . ASP B 1 130 ? -11.469 7.18 12.812 1 82.12 130 ASP B N 1
ATOM 2355 C CA . ASP B 1 130 ? -12.469 7.715 13.734 1 82.12 130 ASP B CA 1
ATOM 2356 C C . ASP B 1 130 ? -13.617 6.73 13.938 1 82.12 130 ASP B C 1
ATOM 2358 O O . ASP B 1 130 ? -14.344 6.41 12.992 1 82.12 130 ASP B O 1
ATOM 2362 N N . HIS B 1 131 ? -13.75 6.152 15.008 1 72.5 131 HIS B N 1
ATOM 2363 C CA . HIS B 1 131 ? -14.758 5.133 15.281 1 72.5 131 HIS B CA 1
ATOM 2364 C C . HIS B 1 131 ? -16.125 5.762 15.523 1 72.5 131 HIS B C 1
ATOM 2366 O O . HIS B 1 131 ? -17.125 5.055 15.625 1 72.5 131 HIS B O 1
ATOM 2372 N N . TYR B 1 132 ? -16.172 7.055 15.562 1 68 132 TYR B N 1
ATOM 2373 C CA . TYR B 1 132 ? -17.422 7.703 15.93 1 68 132 TYR B CA 1
ATOM 2374 C C . TYR B 1 132 ? -18.203 8.117 14.695 1 68 132 TYR B C 1
ATOM 2376 O O . TYR B 1 132 ? -19.391 8.461 14.781 1 68 132 TYR B O 1
ATOM 2384 N N . GLN B 1 133 ? -17.594 8.07 13.5 1 60.38 133 GLN B N 1
ATOM 2385 C CA . GLN B 1 133 ? -18.297 8.594 12.336 1 60.38 133 GLN B CA 1
ATOM 2386 C C . GLN B 1 133 ? -19.016 7.477 11.586 1 60.38 133 GLN B C 1
ATOM 2388 O O . GLN B 1 133 ? -18.375 6.551 11.078 1 60.38 133 GLN B O 1
ATOM 2393 N N . MET B 1 134 ? -20.109 7.246 11.984 1 56.56 134 MET B N 1
ATOM 2394 C CA . MET B 1 134 ? -21 6.348 11.266 1 56.56 134 MET B CA 1
ATOM 2395 C C . MET B 1 134 ? -21.672 7.074 10.109 1 56.56 134 MET B C 1
ATOM 2397 O O . MET B 1 134 ? -22.188 8.18 10.273 1 56.56 134 MET B O 1
ATOM 2401 N N . ARG B 1 135 ? -21.141 6.809 8.836 1 58.47 135 ARG B N 1
ATOM 2402 C CA . ARG B 1 135 ? -21.953 7.305 7.734 1 58.47 135 ARG B CA 1
ATOM 2403 C C . ARG B 1 135 ? -23.328 6.645 7.727 1 58.47 135 ARG B C 1
ATOM 2405 O O . ARG B 1 135 ? -23.469 5.473 8.086 1 58.47 135 ARG B O 1
ATOM 2412 N N . VAL B 1 136 ? -24.312 7.445 7.543 1 61.47 136 VAL B N 1
ATOM 2413 C CA . VAL B 1 136 ? -25.688 6.973 7.465 1 61.47 136 VAL B CA 1
ATOM 2414 C C . VAL B 1 136 ? -25.812 5.895 6.391 1 61.47 136 VAL B C 1
ATOM 2416 O O . VAL B 1 136 ? -25.359 6.086 5.258 1 61.47 136 VAL B O 1
ATOM 2419 N N . GLY B 1 137 ? -26.375 4.676 6.695 1 63.84 137 GLY B N 1
ATOM 2420 C CA . GLY B 1 137 ? -26.734 3.633 5.75 1 63.84 137 GLY B CA 1
ATOM 2421 C C . GLY B 1 137 ? -25.578 2.684 5.449 1 63.84 137 GLY B C 1
ATOM 2422 O O . GLY B 1 137 ? -25.766 1.695 4.734 1 63.84 137 GLY B O 1
ATOM 2423 N N . GLN B 1 138 ? -24.406 3.078 5.758 1 68.88 138 GLN B N 1
ATOM 2424 C CA . GLN B 1 138 ? -23.297 2.166 5.531 1 68.88 138 GLN B CA 1
ATOM 2425 C C . GLN B 1 138 ? -22.719 1.659 6.852 1 68.88 138 GLN B C 1
ATOM 2427 O O . GLN B 1 138 ? -22.578 2.426 7.809 1 68.88 138 GLN B O 1
ATOM 2432 N N . SER B 1 139 ? -22.688 0.426 6.855 1 77.88 139 SER B N 1
ATOM 2433 C CA . SER B 1 139 ? -22.016 -0.126 8.031 1 77.88 139 SER B CA 1
ATOM 2434 C C . SER B 1 139 ? -20.578 0.369 8.133 1 77.88 139 SER B C 1
ATOM 2436 O O . SER B 1 139 ? -19.969 0.711 7.121 1 77.88 139 SER B O 1
ATOM 2438 N N . GLU B 1 140 ? -20.156 0.608 9.234 1 78.81 140 GLU B N 1
ATOM 2439 C CA . GLU B 1 140 ? -18.797 1.042 9.516 1 78.81 140 GLU B CA 1
ATOM 2440 C C . GLU B 1 140 ? -17.781 0.195 8.758 1 78.81 140 GLU B C 1
ATOM 2442 O O . GLU B 1 140 ? -16.812 0.723 8.211 1 78.81 140 GLU B O 1
ATOM 2447 N N . SER B 1 141 ? -18.078 -1.079 8.742 1 79.5 141 SER B N 1
ATOM 2448 C CA . SER B 1 141 ? -17.141 -1.99 8.094 1 79.5 141 SER B CA 1
ATOM 2449 C C . SER B 1 141 ? -17.125 -1.775 6.586 1 79.5 141 SER B C 1
ATOM 2451 O O . SER B 1 141 ? -16.062 -1.836 5.961 1 79.5 141 SER B O 1
ATOM 2453 N N . GLU B 1 142 ? -18.219 -1.54 6.043 1 83.06 142 GLU B N 1
ATOM 2454 C CA . GLU B 1 142 ? -18.297 -1.298 4.605 1 83.06 142 GLU B CA 1
ATOM 2455 C C . GLU B 1 142 ? -17.562 -0.015 4.223 1 83.06 142 GLU B C 1
ATOM 2457 O O . GLU B 1 142 ? -16.844 0.02 3.221 1 83.06 142 GLU B O 1
ATOM 2462 N N . TYR B 1 143 ? -17.797 0.908 5.059 1 85.38 143 TYR B N 1
ATOM 2463 C CA . TYR B 1 143 ? -17.156 2.188 4.789 1 85.38 143 TYR B CA 1
ATOM 2464 C C . TYR B 1 143 ? -15.641 2.072 4.922 1 85.38 143 TYR B C 1
ATOM 2466 O O . TYR B 1 143 ? -14.898 2.512 4.043 1 85.38 143 TYR B O 1
ATOM 2474 N N . LYS B 1 144 ? -15.188 1.483 5.957 1 87.56 144 LYS B N 1
ATOM 2475 C CA . LYS B 1 144 ? -13.758 1.282 6.172 1 87.56 144 LYS B CA 1
ATOM 2476 C C . LYS B 1 144 ? -13.141 0.492 5.023 1 87.56 144 LYS B C 1
ATOM 2478 O O . LYS B 1 144 ? -12.047 0.814 4.562 1 87.56 144 LYS B O 1
ATOM 2483 N N . CYS B 1 145 ? -13.883 -0.427 4.59 1 89.44 145 CYS B N 1
ATOM 2484 C CA . CYS B 1 145 ? -13.398 -1.276 3.508 1 89.44 145 CYS B CA 1
ATOM 2485 C C . CYS B 1 145 ? -13.172 -0.465 2.236 1 89.44 145 CYS B C 1
ATOM 2487 O O . CYS B 1 145 ? -12.188 -0.669 1.531 1 89.44 145 CYS B O 1
ATOM 2489 N N . GLU B 1 146 ? -14.031 0.39 1.996 1 90.94 146 GLU B N 1
ATOM 2490 C CA . GLU B 1 146 ? -13.891 1.254 0.828 1 90.94 146 GLU B CA 1
ATOM 2491 C C . GLU B 1 146 ? -12.672 2.16 0.955 1 90.94 146 GLU B C 1
ATOM 2493 O O . GLU B 1 146 ? -11.961 2.395 -0.025 1 90.94 146 GLU B O 1
ATOM 2498 N N . VAL B 1 147 ? -12.492 2.637 2.111 1 92.12 147 VAL B N 1
ATOM 2499 C CA . VAL B 1 147 ? -11.344 3.5 2.365 1 92.12 147 VAL B CA 1
ATOM 2500 C C . VAL B 1 147 ? -10.055 2.697 2.221 1 92.12 147 VAL B C 1
ATOM 2502 O O . VAL B 1 147 ? -9.086 3.166 1.606 1 92.12 147 VAL B O 1
ATOM 2505 N N . PHE B 1 148 ? -10.039 1.489 2.754 1 95.25 148 PHE B N 1
ATOM 2506 C CA . PHE B 1 148 ? -8.875 0.623 2.627 1 95.25 148 PHE B CA 1
ATOM 2507 C C . PHE B 1 148 ? -8.547 0.364 1.161 1 95.25 148 PHE B C 1
ATOM 2509 O O . PHE B 1 148 ? -7.379 0.353 0.772 1 95.25 148 PHE B O 1
ATOM 2516 N N . ARG B 1 149 ? -9.57 0.119 0.41 1 95.06 149 ARG B N 1
ATOM 2517 C CA . ARG B 1 149 ? -9.375 -0.103 -1.02 1 95.06 149 ARG B CA 1
ATOM 2518 C C . ARG B 1 149 ? -8.672 1.081 -1.668 1 95.06 149 ARG B C 1
ATOM 2520 O O . ARG B 1 149 ? -7.742 0.899 -2.459 1 95.06 149 ARG B O 1
ATOM 2527 N N . LYS B 1 150 ? -9.062 2.254 -1.365 1 96.06 150 LYS B N 1
ATOM 2528 C CA . LYS B 1 150 ? -8.445 3.465 -1.898 1 96.06 150 LYS B CA 1
ATOM 2529 C C . LYS B 1 150 ? -6.992 3.592 -1.438 1 96.06 150 LYS B C 1
ATOM 2531 O O . LYS B 1 150 ? -6.125 4.008 -2.209 1 96.06 150 LYS B O 1
ATOM 2536 N N . LEU B 1 151 ? -6.746 3.229 -0.206 1 97.5 151 LEU B N 1
ATOM 2537 C CA . LEU B 1 151 ? -5.391 3.293 0.328 1 97.5 151 LEU B CA 1
ATOM 2538 C C . LEU B 1 151 ? -4.473 2.318 -0.4 1 97.5 151 LEU B C 1
ATOM 2540 O O . LEU B 1 151 ? -3.307 2.627 -0.652 1 97.5 151 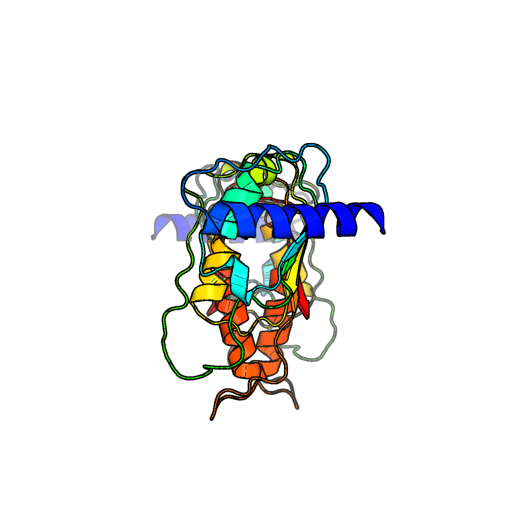LEU B O 1
ATOM 2544 N N . LEU B 1 152 ? -4.961 1.178 -0.753 1 97.88 152 LEU B N 1
ATOM 2545 C CA . LEU B 1 152 ? -4.188 0.149 -1.441 1 97.88 152 LEU B CA 1
ATOM 2546 C C . LEU B 1 152 ? -3.746 0.631 -2.818 1 97.88 152 LEU B C 1
ATOM 2548 O O . LEU B 1 152 ? -2.699 0.216 -3.32 1 97.88 152 LEU B O 1
ATOM 2552 N N . GLU B 1 153 ? -4.477 1.53 -3.367 1 98 153 GLU B N 1
ATOM 2553 C CA . GLU B 1 153 ? -4.199 2.01 -4.719 1 98 153 GLU B CA 1
ATOM 2554 C C . GLU B 1 153 ? -3.105 3.076 -4.711 1 98 153 GLU B C 1
ATOM 2556 O O . GLU B 1 153 ? -2.635 3.494 -5.77 1 98 153 GLU B O 1
ATOM 2561 N N . ILE B 1 154 ? -2.689 3.457 -3.559 1 97.94 154 ILE B N 1
ATOM 2562 C CA . ILE B 1 154 ? -1.69 4.516 -3.457 1 97.94 154 ILE B CA 1
ATOM 2563 C C . ILE B 1 154 ? -0.29 3.908 -3.494 1 97.94 154 ILE B C 1
ATOM 2565 O O . ILE B 1 154 ? 0.037 3.035 -2.688 1 97.94 154 ILE B O 1
ATOM 2569 N N . PRO B 1 155 ? 0.542 4.352 -4.395 1 97.38 155 PRO B N 1
ATOM 2570 C CA . PRO B 1 155 ? 1.939 3.914 -4.379 1 97.38 155 PRO B CA 1
ATOM 2571 C C . PRO B 1 155 ? 2.689 4.383 -3.131 1 97.38 155 PRO B C 1
ATOM 2573 O O . PRO B 1 155 ? 2.242 5.309 -2.451 1 97.38 155 PRO B O 1
ATOM 2576 N N . ARG B 1 156 ? 3.756 3.66 -2.932 1 98 156 ARG B N 1
ATOM 2577 C CA . ARG B 1 156 ? 4.594 3.996 -1.783 1 98 156 ARG B CA 1
ATOM 2578 C C . ARG B 1 156 ? 5.992 4.41 -2.227 1 98 156 ARG B C 1
ATOM 2580 O O . ARG B 1 156 ? 6.66 3.672 -2.955 1 98 156 ARG B O 1
ATOM 2587 N N . GLY B 1 157 ? 6.379 5.594 -1.766 1 97.75 157 GLY B N 1
ATOM 2588 C CA . GLY B 1 157 ? 7.707 6.082 -2.1 1 97.75 157 GLY B CA 1
ATOM 2589 C C . GLY B 1 157 ? 8.82 5.281 -1.445 1 97.75 157 GLY B C 1
ATOM 2590 O O . GLY B 1 157 ? 9.945 5.258 -1.939 1 97.75 157 GLY B O 1
ATOM 2591 N N . SER B 1 158 ? 8.453 4.684 -0.351 1 98.12 158 SER B N 1
ATOM 2592 C CA . SER B 1 158 ? 9.414 3.855 0.376 1 98.12 158 SER B CA 1
ATOM 2593 C C . SER B 1 158 ? 9.078 2.375 0.234 1 98.12 158 SER B C 1
ATOM 2595 O O . SER B 1 158 ? 7.949 1.96 0.49 1 98.12 158 SER B O 1
ATOM 2597 N N . THR B 1 159 ? 10.039 1.577 -0.024 1 96.62 159 THR B N 1
ATOM 2598 C CA . THR B 1 159 ? 9.82 0.151 -0.237 1 96.62 159 THR B CA 1
ATOM 2599 C C . THR B 1 159 ? 9.719 -0.585 1.096 1 96.62 159 THR B C 1
ATOM 2601 O O . THR B 1 159 ? 9.352 -1.762 1.134 1 96.62 159 THR B O 1
ATOM 2604 N N . SER B 1 160 ? 9.945 0.072 2.141 1 96.25 160 SER B N 1
ATOM 2605 C CA . SER B 1 160 ? 9.875 -0.556 3.457 1 96.25 160 SER B CA 1
ATOM 2606 C C . SER B 1 160 ? 8.594 -0.16 4.188 1 96.25 160 SER B C 1
ATOM 2608 O O . SER B 1 160 ? 8.312 -0.662 5.281 1 96.25 160 SER B O 1
ATOM 2610 N N . CYS B 1 161 ? 7.887 0.654 3.586 1 98.06 161 CYS B N 1
ATOM 2611 C CA . CYS B 1 161 ? 6.785 1.299 4.285 1 98.06 161 CYS B CA 1
ATOM 2612 C C . CYS B 1 161 ? 5.641 0.318 4.527 1 98.06 161 CYS B C 1
ATOM 2614 O O . CYS B 1 161 ? 5.168 -0.328 3.592 1 98.06 161 CYS B O 1
ATOM 2616 N N . LYS B 1 162 ? 5.203 0.244 5.773 1 97.88 162 LYS B N 1
ATOM 2617 C CA . LYS B 1 162 ? 3.994 -0.458 6.199 1 97.88 162 LYS B CA 1
ATOM 2618 C C . LYS B 1 162 ? 2.889 0.526 6.57 1 97.88 162 LYS B C 1
ATOM 2620 O O . LYS B 1 162 ? 3.137 1.507 7.277 1 97.88 162 LYS B O 1
ATOM 2625 N N . VAL B 1 163 ? 1.71 0.262 6.059 1 98.31 163 VAL B N 1
ATOM 2626 C CA . VAL B 1 163 ? 0.548 1.044 6.469 1 98.31 163 VAL B CA 1
ATOM 2627 C C . VAL B 1 163 ? -0.283 0.248 7.469 1 98.31 163 VAL B C 1
ATOM 2629 O O . VAL B 1 163 ? -0.844 -0.796 7.133 1 98.31 163 VAL B O 1
ATOM 2632 N N . LEU B 1 164 ? -0.264 0.761 8.633 1 97.69 164 LEU B N 1
ATOM 2633 C CA . LEU B 1 164 ? -1.038 0.146 9.703 1 97.69 164 LEU B CA 1
ATOM 2634 C C . LEU B 1 164 ? -2.342 0.901 9.938 1 97.69 164 LEU B C 1
ATOM 2636 O O . LEU B 1 164 ? -2.367 2.133 9.891 1 97.69 164 LEU B O 1
ATOM 2640 N N . VAL B 1 165 ? -3.396 0.125 10.078 1 94.38 165 VAL B N 1
ATOM 2641 C CA . VAL B 1 165 ? -4.688 0.758 10.32 1 94.38 165 VAL B CA 1
ATOM 2642 C C . VAL B 1 165 ? -5.281 0.24 11.625 1 94.38 165 VAL B C 1
ATOM 2644 O O . VAL B 1 165 ? -5.242 -0.961 11.906 1 94.38 165 VAL B O 1
ATOM 2647 N N . SER B 1 166 ? -5.703 1.146 12.406 1 88.31 166 SER B N 1
ATOM 2648 C CA . SER B 1 166 ? -6.344 0.836 13.68 1 88.31 166 SER B CA 1
ATOM 2649 C C . SER B 1 166 ? -7.672 1.574 13.828 1 88.31 166 SER B C 1
ATOM 2651 O O . SER B 1 166 ? -7.863 2.639 13.242 1 88.31 166 SER B O 1
#

Organism: Rhododendron simsii (NCBI:txid118357)

InterPro domains:
  IPR006566 FBD domain [PF08387] (83-127)
  IPR006566 FBD domain [SM00579] (88-166)
  IPR050232 F-box/LRR-repeat protein 13/AtMIF1-like [PTHR31900] (15-159)

Sequence (332 aa):
MGRSLDASTIALDAAQTLQNYGGLRLPVFHSLTTLELDGKRGLQSKLLPNLLECSPNLRTLGFEALGDYAYYDTDHSQVWYPPEHVPTCLLVTLEKIDMGIFRGLQCELKVVEYFLTNAKVLKIMHIWFDHYQMRVGQSESEYKCEVFRKLLEIPRGSTSCKVLVSMGRSLDASTIALDAAQTLQNYGGLRLPVFHSLTTLELDGKRGLQSKLLPNLLECSPNLRTLGFEALGDYAYYDTDHSQVWYPPEHVPTCLLVTLEKIDMGIFRGLQCELKVVEYFLTNAKVLKIMHIWFDHYQMRVGQSESEYKCEVFRKLLEIPRGSTSCKVLVS

pLDDT: mean 80.42, std 17.05, range [35.47, 98.69]

Radius of gyration: 23.33 Å; Cα contacts (8 Å, |Δi|>4): 673; chains: 2; bounding box: 44×74×56 Å

Nearest PDB structures (foldseek):
  7waf-assembly1_B  TM=3.491E-01  e=7.672E-01  Trichodesmium erythraeum IMS101
  3eol-assembly1_B-2  TM=3.872E-01  e=5.290E+00  Brucella melitensis
  7ebc-assembly1_D  TM=2.803E-01  e=3.641E+00  Saccharomyces cerevisiae
  3i4e-assembly1_D  TM=2.979E-01  e=8.708E+00  Burkholderia pseudomallei
  7waf-assembly1_B  TM=3.495E-01  e=9.994E-01  Trichodesmium erythraeum IMS101

Foldseek 3Di:
DPVLVVLQVVLQVQLVVDQVVPDDQRAADAPRAEHEDALAPQFQDCSVLRSLQRDLQHAEYEYAAVHDPPPPPDCPVSHGDHHPDQHNCLAPHHAEYEAHQDALDPSVLVVVLVSQQRRQRHQEYEYEHNPPDDDPPDDPVRSVVVSVVSVVPRHGNYPNYDYHYD/DPVLVVLQVVLQVQLVVQVVVPDDQRAADAPRAEHEDALAPQFLDCSVLRSLQRDLQHAEYEYAAVHDPPCPPDPPVSHGDHHPDQHNCLAPHHAEYEAHQDALDPSVLVVVLVSQQRRQRHQEYEYEHNPPDDDPPDDPVRSVVVSVVSVVPRHGNYPNYDYHYD

Secondary structure (DSSP, 8-state):
-HHHHHHHHHHHHHHHHHHHTSSPPPPP-TT--EEEE-HHHHHTSTHHHHHHHT-TT--EEEES-SS-SS-SS----------SS--HHHHHT--EEEEEEE---HHHHHHHHHHHHH-TT--EEEEEE-TT---TTS-HHHHHHHHHHHHHTS--SSTT-EEEE-/-HHHHHHHHHHHHHHHHHHHTSSPPPPP-TT--EEEE-HHHHHTSTHHHHHHHT-TT--EEEES-SS-SS-SS----------SS--HHHHHT--EEEEEEE---HHHHHHHHHHHHH-TT--EEEEEE-TT---TTS-HHHHHHHHHHHHHTS--SSTT-EEEE-

Solvent-accessible surface area (backbone atoms only — not comparable to full-atom values): 16699 Å² total; per-residue (Å²): 122,66,66,41,50,49,44,18,50,46,50,48,52,49,43,50,52,30,60,73,57,54,88,53,78,72,71,73,34,72,81,34,35,35,41,68,38,61,10,52,61,30,34,64,33,63,52,42,35,50,51,42,59,23,17,56,45,23,28,35,41,34,28,54,22,61,52,64,76,79,62,76,80,58,75,68,67,62,51,68,49,72,51,95,56,85,35,59,9,32,55,71,39,24,30,36,38,38,40,23,56,33,79,69,44,70,51,55,48,50,50,52,44,52,48,39,45,52,17,42,48,23,40,38,39,37,39,30,52,40,85,80,66,64,56,86,95,42,54,60,47,50,50,50,29,53,42,45,51,58,55,39,46,44,31,28,34,12,47,63,26,23,38,43,78,84,122,64,66,43,49,48,45,19,50,46,50,47,52,50,43,50,54,30,59,72,58,54,88,52,78,72,71,72,35,71,79,34,34,36,40,68,39,60,11,51,62,31,34,63,30,63,51,42,35,49,51,42,59,24,18,57,46,23,28,35,41,35,29,55,22,62,53,64,75,80,61,75,80,57,75,69,65,61,51,68,50,73,52,94,56,86,35,58,10,31,55,72,38,24,28,36,37,37,39,24,56,33,77,68,43,70,51,52,47,51,53,50,43,51,48,38,44,52,16,42,49,24,40,37,37,38,38,29,53,39,85,80,66,65,56,87,95,43,54,60,46,48,50,50,29,55,42,45,51,57,55,38,46,44,30,28,34,11,47,63,26,22,38,44,76,85